Protein AF-A0A2V8VC87-F1 (afdb_monomer_lite)

pLDDT: mean 78.14, std 22.25, range [28.12, 98.38]

Structure (mmCIF, N/CA/C/O backbone):
data_AF-A0A2V8VC87-F1
#
_entry.id   AF-A0A2V8VC87-F1
#
loop_
_atom_site.group_PDB
_atom_site.id
_atom_site.type_symbol
_atom_site.label_atom_id
_atom_site.label_alt_id
_atom_site.label_comp_id
_atom_site.label_asym_id
_atom_site.label_entity_id
_atom_site.label_seq_id
_atom_site.pdbx_PDB_ins_code
_atom_site.Cartn_x
_atom_site.Cartn_y
_atom_site.Cartn_z
_atom_site.occupancy
_atom_site.B_iso_or_equiv
_atom_site.auth_seq_id
_atom_site.auth_comp_id
_atom_site.auth_asym_id
_atom_site.auth_atom_id
_atom_site.pdbx_PDB_model_num
ATOM 1 N N . MET A 1 1 ? -51.093 21.788 -2.618 1.00 41.53 1 MET A N 1
ATOM 2 C CA . MET A 1 1 ? -50.311 20.543 -2.775 1.00 41.53 1 MET A CA 1
ATOM 3 C C . MET A 1 1 ? -48.841 20.921 -2.891 1.00 41.53 1 MET A C 1
ATOM 5 O O . MET A 1 1 ? -48.493 21.662 -3.799 1.00 41.53 1 MET A O 1
ATOM 9 N N . LYS A 1 2 ? -48.023 20.529 -1.905 1.00 40.72 2 LYS A N 1
ATOM 10 C CA . LYS A 1 2 ? -46.568 20.749 -1.860 1.00 40.72 2 LYS A CA 1
ATOM 11 C C . LYS A 1 2 ? -45.879 19.664 -2.692 1.00 40.72 2 LYS A C 1
ATOM 13 O O . LYS A 1 2 ? -46.126 18.492 -2.436 1.00 40.72 2 LYS A O 1
ATOM 18 N N . ALA A 1 3 ? -44.979 20.045 -3.592 1.00 40.59 3 ALA A N 1
ATOM 19 C CA . ALA A 1 3 ? -43.920 19.169 -4.086 1.00 40.59 3 ALA A CA 1
ATOM 20 C C . ALA A 1 3 ? -42.589 19.820 -3.697 1.00 40.59 3 ALA A C 1
ATOM 22 O O . ALA A 1 3 ? -42.236 20.885 -4.199 1.00 40.59 3 ALA A O 1
ATOM 23 N N . GLY A 1 4 ? -41.925 19.228 -2.703 1.00 35.34 4 GLY A N 1
ATOM 24 C CA . GLY A 1 4 ? -40.605 19.634 -2.242 1.00 35.34 4 GLY A CA 1
ATOM 25 C C . GLY A 1 4 ? -39.549 19.157 -3.228 1.00 35.34 4 GLY A C 1
ATOM 26 O O . GLY A 1 4 ? -39.404 17.961 -3.463 1.00 35.34 4 GLY A O 1
ATOM 27 N N . PHE A 1 5 ? -38.835 20.115 -3.801 1.00 33.28 5 PHE A N 1
ATOM 28 C CA . PHE A 1 5 ? -37.611 19.920 -4.561 1.00 33.28 5 PHE A CA 1
ATOM 29 C C . PHE A 1 5 ? -36.496 19.518 -3.582 1.00 33.28 5 PHE A C 1
ATOM 31 O O . PHE A 1 5 ? -36.142 20.294 -2.694 1.00 33.28 5 PHE A O 1
ATOM 38 N N . LEU A 1 6 ? -35.990 18.289 -3.699 1.00 41.78 6 LEU A N 1
ATOM 39 C CA . LEU A 1 6 ? -34.794 17.839 -2.984 1.00 41.78 6 LEU A CA 1
ATOM 40 C C . LEU A 1 6 ? -33.571 18.561 -3.576 1.00 41.78 6 LEU A C 1
ATOM 42 O O . LEU A 1 6 ? -33.403 18.528 -4.797 1.00 41.78 6 LEU A O 1
ATOM 46 N N . PRO A 1 7 ? -32.709 19.204 -2.769 1.00 45.28 7 PRO A N 1
ATOM 47 C CA . PRO A 1 7 ? -31.492 19.806 -3.289 1.00 45.28 7 PRO A CA 1
ATOM 48 C C . PRO A 1 7 ? -30.492 18.706 -3.662 1.00 45.28 7 PRO A C 1
ATOM 50 O O . PRO A 1 7 ? -30.248 17.774 -2.895 1.00 45.28 7 PRO A O 1
ATOM 53 N N . GLY A 1 8 ? -29.923 18.825 -4.862 1.00 38.88 8 GLY A N 1
ATOM 54 C CA . GLY A 1 8 ? -28.851 17.963 -5.343 1.00 38.88 8 GLY A CA 1
ATOM 55 C C . GLY A 1 8 ? -27.649 18.012 -4.404 1.00 38.88 8 GLY A C 1
ATOM 56 O O . GLY A 1 8 ? -27.153 19.088 -4.068 1.00 38.88 8 GLY A O 1
ATOM 57 N N . GLY A 1 9 ? -27.185 16.834 -3.988 1.00 39.38 9 GLY A N 1
ATOM 58 C CA . GLY A 1 9 ? -25.925 16.674 -3.278 1.00 39.38 9 GLY A CA 1
ATOM 59 C C . GLY A 1 9 ? -24.781 17.105 -4.185 1.00 39.38 9 GLY A C 1
ATOM 60 O O . GLY A 1 9 ? -24.404 16.383 -5.107 1.00 39.38 9 GLY A O 1
ATOM 61 N N . GLY A 1 10 ? -24.248 18.300 -3.939 1.00 38.03 10 GLY A N 1
ATOM 62 C CA . GLY A 1 10 ? -22.976 18.721 -4.502 1.00 38.03 10 GLY A CA 1
ATOM 63 C C . GLY A 1 10 ? -21.909 17.742 -4.035 1.00 38.03 10 GLY A C 1
ATOM 64 O O . GLY A 1 10 ? -21.583 17.700 -2.851 1.00 38.03 10 GLY A O 1
ATOM 65 N N . SER A 1 11 ? -21.403 16.926 -4.956 1.00 39.56 11 SER A N 1
ATOM 66 C CA . SER A 1 11 ? -20.258 16.058 -4.712 1.00 39.56 11 SER A CA 1
ATOM 67 C C . SER A 1 11 ? -19.045 16.955 -4.484 1.00 39.56 11 SER A C 1
ATOM 69 O O . SER A 1 11 ? -18.372 17.357 -5.432 1.00 39.56 11 SER A O 1
ATOM 71 N N . ALA A 1 12 ? -18.802 17.333 -3.229 1.00 45.66 12 ALA A N 1
ATOM 72 C CA . ALA A 1 12 ? -17.556 17.966 -2.841 1.00 45.66 12 ALA A CA 1
ATOM 73 C C . ALA A 1 12 ? -16.436 16.977 -3.180 1.00 45.66 12 ALA A C 1
ATOM 75 O O . ALA A 1 12 ? -16.379 15.877 -2.634 1.00 45.66 12 ALA A O 1
ATOM 76 N N . ILE A 1 13 ? -15.585 17.341 -4.138 1.00 52.91 13 ILE A N 1
ATOM 77 C CA . ILE A 1 13 ? -14.366 16.598 -4.443 1.00 52.91 13 ILE A CA 1
ATOM 78 C C . ILE A 1 13 ? -13.475 16.761 -3.209 1.00 52.91 13 ILE A C 1
ATOM 80 O O . ILE A 1 13 ? -12.869 17.813 -3.021 1.00 52.91 13 ILE A O 1
ATOM 84 N N . ILE A 1 14 ? -13.465 15.766 -2.319 1.00 57.00 14 ILE A N 1
ATOM 85 C CA . ILE A 1 14 ? -12.593 15.773 -1.143 1.00 57.00 14 ILE A CA 1
ATOM 86 C C . ILE A 1 14 ? -11.159 15.577 -1.660 1.00 57.00 14 ILE A C 1
ATOM 88 O O . ILE A 1 14 ? -10.890 14.551 -2.291 1.00 57.00 14 ILE A O 1
ATOM 92 N N . PRO A 1 15 ? -10.238 16.537 -1.453 1.00 58.56 15 PRO A N 1
ATOM 93 C CA . PRO A 1 15 ? -8.856 16.373 -1.878 1.00 58.56 15 PRO A CA 1
ATOM 94 C C . PRO A 1 15 ? -8.201 15.247 -1.072 1.00 58.56 15 PRO A C 1
ATOM 96 O O . PRO A 1 15 ? -8.242 15.256 0.159 1.00 58.56 15 PRO A O 1
ATOM 99 N N . VAL A 1 16 ? -7.603 14.285 -1.778 1.00 67.62 16 VAL A N 1
ATOM 100 C CA . VAL A 1 16 ? -6.811 13.199 -1.189 1.00 67.62 16 VAL A CA 1
ATOM 101 C C . VAL A 1 16 ? -5.354 13.648 -1.128 1.00 67.62 16 VAL A C 1
ATOM 103 O O . VAL A 1 16 ? -4.753 13.967 -2.154 1.00 67.62 16 VAL A O 1
ATOM 106 N N . MET A 1 17 ? -4.782 13.671 0.068 1.00 83.12 17 MET A N 1
ATOM 107 C CA . MET A 1 17 ? -3.354 13.806 0.305 1.00 83.12 17 MET A CA 1
ATOM 108 C C . MET A 1 17 ? -2.646 12.477 0.030 1.00 83.12 17 MET A C 1
ATOM 110 O O . MET A 1 17 ? -3.025 11.397 0.494 1.00 83.12 17 MET A O 1
ATOM 114 N N . ILE A 1 18 ? -1.570 12.578 -0.743 1.00 90.31 18 ILE A N 1
ATOM 115 C CA . ILE A 1 18 ? -0.716 11.457 -1.120 1.00 90.31 18 ILE A CA 1
ATOM 116 C C . ILE A 1 18 ? 0.603 11.587 -0.360 1.00 90.31 18 ILE A C 1
ATOM 118 O O . ILE A 1 18 ? 1.253 12.631 -0.381 1.00 90.31 18 ILE A O 1
ATOM 122 N N . LEU A 1 19 ? 0.999 10.512 0.316 1.00 93.25 19 LEU A N 1
ATOM 123 C CA . LEU A 1 19 ? 2.345 10.335 0.842 1.00 93.25 19 LEU A CA 1
ATOM 124 C C . LEU A 1 19 ? 3.253 9.939 -0.321 1.00 93.25 19 LEU A C 1
ATOM 126 O O . LEU A 1 19 ? 2.961 8.962 -1.007 1.00 93.25 19 LEU A O 1
ATOM 130 N N . GLU A 1 20 ? 4.353 10.660 -0.524 1.00 94.81 20 GLU A N 1
ATOM 131 C CA . GLU A 1 20 ? 5.280 10.405 -1.630 1.00 94.81 20 GLU A CA 1
ATOM 132 C C . GLU A 1 20 ? 6.733 10.317 -1.157 1.00 94.81 20 GLU A C 1
ATOM 134 O O . GLU A 1 20 ? 7.188 11.100 -0.313 1.00 94.81 20 GLU A O 1
ATOM 139 N N . ARG A 1 21 ? 7.482 9.365 -1.722 1.00 95.94 21 ARG A N 1
ATOM 140 C CA . ARG A 1 21 ? 8.937 9.256 -1.579 1.00 95.94 21 ARG A CA 1
ATOM 141 C C . ARG A 1 21 ? 9.587 8.939 -2.919 1.00 95.94 21 ARG A C 1
ATOM 143 O O . ARG A 1 21 ? 9.251 7.945 -3.552 1.00 95.94 21 ARG A O 1
ATOM 150 N N . ALA A 1 22 ? 10.551 9.762 -3.318 1.00 94.12 22 ALA A N 1
ATOM 151 C CA . ALA A 1 22 ? 11.405 9.476 -4.463 1.00 94.12 22 ALA A CA 1
ATOM 152 C C . ALA A 1 22 ? 12.447 8.403 -4.108 1.00 94.12 22 ALA A C 1
ATOM 154 O O . ALA A 1 22 ? 12.945 8.356 -2.981 1.00 94.12 22 ALA A O 1
ATOM 155 N N . 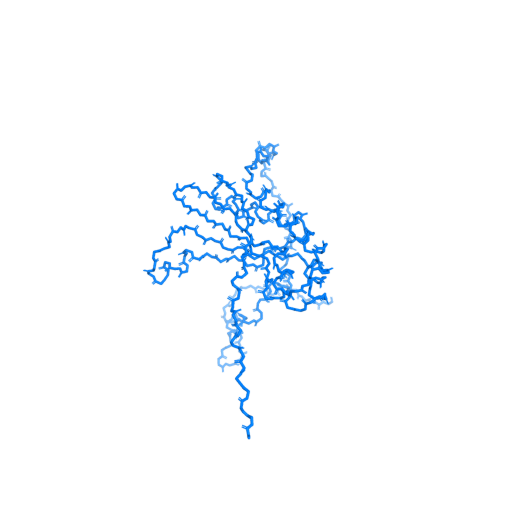SER A 1 23 ? 12.797 7.567 -5.080 1.00 92.88 23 SER A N 1
ATOM 156 C CA . SER A 1 23 ? 13.848 6.561 -4.975 1.00 92.88 23 SER A CA 1
ATOM 157 C C . SER A 1 23 ? 14.615 6.442 -6.290 1.00 92.88 23 SER A C 1
ATOM 159 O O . SER A 1 23 ? 14.055 6.578 -7.375 1.00 92.88 23 SER A O 1
ATOM 161 N N . SER A 1 24 ? 15.910 6.152 -6.192 1.00 90.31 24 SER A N 1
ATOM 162 C CA . SER A 1 24 ? 16.766 5.815 -7.334 1.00 90.31 24 SER A CA 1
ATOM 163 C C . SER A 1 24 ? 16.852 4.306 -7.596 1.00 90.31 24 SER A C 1
ATOM 165 O O . SER A 1 24 ? 17.577 3.879 -8.494 1.00 90.31 24 SER A O 1
ATOM 167 N N . LEU A 1 25 ? 16.150 3.492 -6.801 1.00 91.19 25 LEU A N 1
ATOM 168 C CA . LEU A 1 25 ? 16.177 2.037 -6.897 1.00 91.19 25 LEU A CA 1
ATOM 169 C C . LEU A 1 25 ? 15.326 1.519 -8.060 1.00 91.19 25 LEU A C 1
ATOM 171 O O . LEU A 1 25 ? 14.326 2.126 -8.460 1.00 91.19 25 LEU A O 1
ATOM 175 N N . LYS A 1 26 ? 15.707 0.348 -8.579 1.00 90.50 26 LYS A N 1
ATOM 176 C CA . LYS A 1 26 ? 14.910 -0.381 -9.571 1.00 90.50 26 LYS A CA 1
ATOM 177 C C . LYS A 1 26 ? 13.737 -1.093 -8.899 1.00 90.50 26 LYS A C 1
ATOM 179 O O . LYS A 1 26 ? 13.789 -1.442 -7.722 1.00 90.50 26 LYS A O 1
ATOM 184 N N . LEU A 1 27 ? 12.707 -1.407 -9.685 1.00 89.94 27 LEU A N 1
ATOM 185 C CA . LEU A 1 27 ? 11.496 -2.082 -9.207 1.00 89.94 27 LEU A CA 1
ATOM 186 C C . LEU A 1 27 ? 11.782 -3.368 -8.410 1.00 89.94 27 LEU A C 1
ATOM 188 O O . LEU A 1 27 ? 11.174 -3.574 -7.367 1.00 89.94 27 LEU A O 1
ATOM 192 N N . ALA A 1 28 ? 12.718 -4.211 -8.858 1.00 89.81 28 ALA A N 1
ATOM 193 C CA . ALA A 1 28 ? 13.066 -5.450 -8.153 1.00 89.81 28 ALA A CA 1
ATOM 194 C C . ALA A 1 28 ? 13.669 -5.194 -6.757 1.00 89.81 28 ALA A C 1
ATOM 196 O O . ALA A 1 28 ? 13.375 -5.913 -5.803 1.00 89.81 28 ALA A O 1
ATOM 197 N N . GLU A 1 29 ? 14.486 -4.148 -6.622 1.00 93.19 29 GLU A N 1
ATOM 198 C CA . GLU A 1 29 ? 15.066 -3.741 -5.339 1.00 93.19 29 GLU A CA 1
ATOM 199 C C . GLU A 1 29 ? 13.988 -3.162 -4.419 1.00 93.19 29 GLU A C 1
ATOM 201 O O . GLU A 1 29 ? 13.974 -3.453 -3.223 1.00 93.19 29 GLU A O 1
ATOM 206 N N . ILE A 1 30 ? 13.049 -2.399 -4.987 1.00 95.06 30 ILE A N 1
ATOM 207 C CA . ILE A 1 30 ? 11.906 -1.840 -4.263 1.00 95.06 30 ILE A CA 1
ATOM 208 C C . ILE A 1 30 ? 10.944 -2.940 -3.801 1.00 95.06 30 ILE A C 1
ATOM 210 O O . ILE A 1 30 ? 10.538 -2.904 -2.644 1.00 95.06 30 ILE A O 1
ATOM 214 N N . ASP A 1 31 ? 10.614 -3.941 -4.627 1.00 94.88 31 ASP A N 1
ATOM 215 C CA . ASP A 1 31 ? 9.783 -5.089 -4.215 1.00 94.88 31 ASP A CA 1
ATOM 216 C C . ASP A 1 31 ? 10.403 -5.787 -2.995 1.00 94.88 31 ASP A C 1
ATOM 218 O O . ASP A 1 31 ? 9.751 -5.938 -1.954 1.00 94.88 31 ASP A O 1
ATOM 222 N N . ALA A 1 32 ? 11.697 -6.115 -3.073 1.00 94.50 32 ALA A N 1
ATOM 223 C CA . ALA A 1 32 ? 12.419 -6.728 -1.966 1.00 94.50 32 ALA A CA 1
ATOM 224 C C . ALA A 1 32 ? 12.429 -5.828 -0.715 1.00 94.50 32 ALA A C 1
ATOM 226 O O . ALA A 1 32 ? 12.237 -6.314 0.408 1.00 94.50 32 ALA A O 1
ATOM 227 N N . ALA A 1 33 ? 12.615 -4.516 -0.892 1.00 95.75 33 ALA A N 1
ATOM 228 C CA . ALA A 1 33 ? 12.637 -3.551 0.198 1.00 95.75 33 ALA A CA 1
ATOM 229 C C . ALA A 1 33 ? 11.257 -3.375 0.856 1.00 95.75 33 ALA A C 1
ATOM 231 O O . ALA A 1 33 ? 11.186 -3.404 2.084 1.00 95.75 33 ALA A O 1
ATOM 232 N N . ILE A 1 34 ? 10.164 -3.297 0.087 1.00 96.75 34 ILE A N 1
ATOM 233 C CA . ILE A 1 34 ? 8.783 -3.229 0.596 1.00 96.75 34 ILE A CA 1
ATOM 234 C C . ILE A 1 34 ? 8.447 -4.497 1.380 1.00 96.75 34 ILE A C 1
ATOM 236 O O . ILE A 1 34 ? 7.958 -4.415 2.510 1.00 96.75 34 ILE A O 1
ATOM 240 N N . ARG A 1 35 ? 8.749 -5.683 0.835 1.00 96.50 35 ARG A N 1
ATOM 241 C CA . ARG A 1 35 ? 8.506 -6.958 1.533 1.00 96.50 35 ARG A CA 1
ATOM 242 C C . ARG A 1 35 ? 9.295 -7.050 2.833 1.00 96.50 35 ARG A C 1
ATOM 244 O O . ARG A 1 35 ? 8.789 -7.544 3.841 1.00 96.50 35 ARG A O 1
ATOM 251 N N . ARG A 1 36 ? 10.543 -6.581 2.844 1.00 95.38 36 ARG A N 1
ATOM 252 C CA . ARG A 1 36 ? 11.370 -6.523 4.057 1.00 95.38 36 ARG A CA 1
ATOM 253 C C . ARG A 1 36 ? 10.818 -5.525 5.079 1.00 95.38 36 ARG A C 1
ATOM 255 O O . ARG A 1 36 ? 10.662 -5.907 6.238 1.00 95.38 36 ARG A O 1
ATOM 262 N N . ALA A 1 37 ? 10.503 -4.301 4.659 1.00 96.19 37 ALA A N 1
ATOM 263 C CA . ALA A 1 37 ? 9.966 -3.246 5.519 1.00 96.19 37 ALA A CA 1
ATOM 264 C C . ALA A 1 37 ? 8.622 -3.650 6.143 1.00 96.19 37 ALA A C 1
ATOM 266 O O . ALA A 1 37 ? 8.398 -3.404 7.329 1.00 96.19 37 ALA A O 1
ATOM 267 N N . SER A 1 38 ? 7.777 -4.341 5.369 1.00 96.19 38 SER A N 1
ATOM 268 C CA . SER A 1 38 ? 6.505 -4.905 5.834 1.00 96.19 38 SER A CA 1
ATOM 269 C C . SER A 1 38 ? 6.738 -5.969 6.909 1.00 96.19 38 SER A C 1
ATOM 271 O O . SER A 1 38 ? 6.232 -5.836 8.022 1.00 96.19 38 SER A O 1
ATOM 273 N N . ARG A 1 39 ? 7.590 -6.973 6.638 1.00 95.19 39 ARG A N 1
ATOM 274 C CA . ARG A 1 39 ? 7.888 -8.053 7.600 1.00 95.19 39 ARG A CA 1
ATOM 275 C C . ARG A 1 39 ? 8.440 -7.533 8.928 1.00 95.19 39 ARG A C 1
ATOM 277 O O . ARG A 1 39 ? 8.017 -7.996 9.982 1.00 95.19 39 ARG A O 1
ATOM 284 N N . ARG A 1 40 ? 9.343 -6.543 8.897 1.00 94.69 40 ARG A N 1
ATOM 285 C CA . ARG A 1 40 ? 9.900 -5.908 10.112 1.00 94.69 40 ARG A CA 1
ATOM 286 C C . ARG A 1 40 ? 8.828 -5.285 11.008 1.00 94.69 40 ARG A C 1
ATOM 288 O O . ARG A 1 40 ? 9.021 -5.209 12.215 1.00 94.69 40 ARG A O 1
ATOM 295 N N . ARG A 1 41 ? 7.700 -4.882 10.422 1.00 94.81 41 ARG A N 1
ATOM 296 C CA . ARG A 1 41 ? 6.563 -4.249 11.102 1.00 94.81 41 ARG A CA 1
ATOM 297 C C . ARG A 1 41 ? 5.384 -5.200 11.296 1.00 94.81 41 ARG A C 1
ATOM 299 O O . ARG A 1 41 ? 4.265 -4.742 11.489 1.00 94.81 41 ARG A O 1
ATOM 306 N N . ARG A 1 42 ? 5.623 -6.519 11.226 1.00 95.12 42 ARG A N 1
ATOM 307 C CA . ARG A 1 42 ? 4.580 -7.560 11.336 1.00 95.12 42 ARG A CA 1
ATOM 308 C C . ARG A 1 42 ? 3.434 -7.369 10.331 1.00 95.12 42 ARG A C 1
ATOM 310 O O . ARG A 1 42 ? 2.302 -7.769 10.578 1.00 95.12 42 ARG A O 1
ATOM 317 N N . ALA A 1 43 ? 3.739 -6.754 9.193 1.00 95.69 43 ALA A N 1
ATOM 318 C CA . ALA A 1 43 ? 2.829 -6.591 8.077 1.00 95.69 43 ALA A CA 1
ATOM 319 C C . ALA A 1 43 ? 3.201 -7.544 6.938 1.00 95.69 43 ALA A C 1
ATOM 321 O O . ALA A 1 43 ? 4.340 -8.005 6.820 1.00 95.69 43 ALA A O 1
ATOM 322 N N . SER A 1 44 ? 2.231 -7.800 6.070 1.00 93.50 44 SER A N 1
ATOM 323 C CA . SER A 1 44 ? 2.354 -8.700 4.929 1.00 93.50 44 SER A CA 1
ATOM 324 C C . SER A 1 44 ? 1.965 -7.985 3.642 1.00 93.50 44 SER A C 1
ATOM 326 O O . SER A 1 44 ? 1.015 -7.204 3.614 1.00 93.50 44 SER A O 1
ATOM 328 N N . VAL A 1 45 ? 2.682 -8.282 2.558 1.00 96.94 45 VAL A N 1
ATOM 329 C CA . VAL A 1 45 ? 2.259 -7.894 1.207 1.00 96.94 45 VAL A CA 1
ATOM 330 C C . VAL A 1 45 ? 1.265 -8.947 0.725 1.00 96.94 45 VAL A C 1
ATOM 332 O O . VAL A 1 45 ? 1.667 -10.063 0.407 1.00 96.94 45 VAL A O 1
ATOM 335 N N . CYS A 1 46 ? -0.024 -8.615 0.713 1.00 95.00 46 CYS A N 1
ATOM 336 C CA . CYS A 1 46 ? -1.101 -9.557 0.398 1.00 95.00 46 CYS A CA 1
ATOM 337 C C . CYS A 1 46 ? -1.445 -9.612 -1.098 1.00 95.00 46 CYS A C 1
ATOM 339 O O . CYS A 1 46 ? -2.034 -10.586 -1.556 1.00 95.00 46 CYS A O 1
ATOM 341 N N . ALA A 1 47 ? -1.083 -8.581 -1.865 1.00 95.88 47 ALA A N 1
ATOM 342 C CA . ALA A 1 47 ? -1.278 -8.537 -3.310 1.00 95.88 47 ALA A CA 1
ATOM 343 C C . ALA A 1 47 ? -0.190 -7.690 -3.975 1.00 95.88 47 ALA A C 1
ATOM 345 O O . ALA A 1 47 ? 0.252 -6.690 -3.408 1.00 95.88 47 ALA A O 1
ATOM 346 N N . VAL A 1 48 ? 0.208 -8.077 -5.186 1.00 97.81 48 VAL A N 1
ATOM 347 C CA . VAL A 1 48 ? 1.045 -7.262 -6.072 1.00 97.81 48 VAL A CA 1
ATOM 348 C C . VAL A 1 48 ? 0.406 -7.266 -7.451 1.00 97.81 48 VAL A C 1
ATOM 350 O O . VAL A 1 48 ? 0.185 -8.330 -8.024 1.00 97.81 48 VAL A O 1
ATOM 353 N N . THR A 1 49 ? 0.103 -6.080 -7.966 1.00 97.81 49 THR A N 1
ATO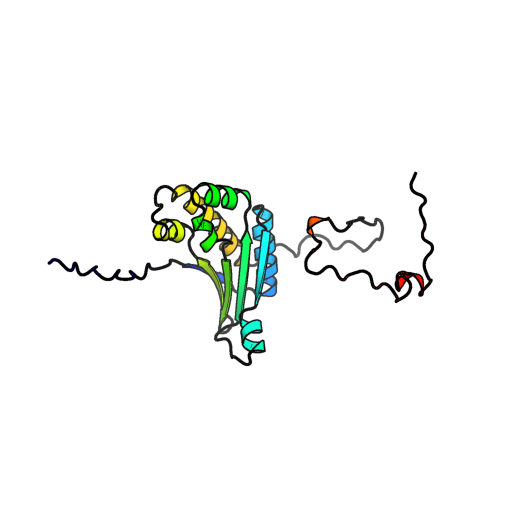M 354 C CA . THR A 1 49 ? -0.569 -5.895 -9.252 1.00 97.81 49 THR A CA 1
ATOM 355 C C . THR A 1 49 ? 0.298 -5.036 -10.157 1.00 97.81 49 THR A C 1
ATOM 357 O O . THR A 1 49 ? 0.481 -3.848 -9.892 1.00 97.81 49 THR A O 1
ATOM 360 N N . ASP A 1 50 ? 0.806 -5.619 -11.239 1.00 97.50 50 ASP A N 1
ATOM 361 C CA . ASP A 1 50 ? 1.512 -4.885 -12.289 1.00 97.50 50 ASP A CA 1
ATOM 362 C C . ASP A 1 50 ? 0.492 -4.251 -13.247 1.00 97.50 50 ASP A C 1
ATOM 364 O O . ASP A 1 50 ? -0.059 -4.903 -14.135 1.00 97.50 50 ASP A O 1
ATOM 368 N N . ILE A 1 51 ? 0.189 -2.972 -13.024 1.00 96.94 51 ILE A N 1
ATOM 369 C CA . ILE A 1 51 ? -0.798 -2.235 -13.819 1.00 96.94 51 ILE A CA 1
ATOM 370 C C . ILE A 1 51 ? -0.287 -2.040 -15.243 1.00 96.94 51 ILE A C 1
ATOM 372 O O . ILE A 1 51 ? -1.061 -2.139 -16.194 1.00 96.94 51 ILE A O 1
ATOM 376 N N . SER A 1 52 ? 1.008 -1.792 -15.403 1.00 95.69 52 SER A N 1
ATOM 377 C CA . SER A 1 52 ? 1.604 -1.571 -16.716 1.00 95.69 52 SER A CA 1
ATOM 378 C C . SER A 1 52 ? 1.555 -2.828 -17.570 1.00 95.69 52 SER A C 1
ATOM 380 O O . SER A 1 52 ? 1.203 -2.741 -18.746 1.00 95.69 52 SER A O 1
ATOM 382 N N . GLN A 1 53 ? 1.799 -3.998 -16.980 1.00 96.00 53 GLN A N 1
ATOM 383 C CA . GLN A 1 53 ? 1.619 -5.270 -17.666 1.00 96.00 53 GLN A CA 1
ATOM 384 C C . GLN A 1 53 ? 0.154 -5.514 -18.037 1.00 96.00 53 GLN A C 1
ATOM 386 O O . GLN A 1 53 ? -0.128 -5.817 -19.193 1.00 96.00 53 GLN A O 1
ATOM 391 N N . LEU A 1 54 ? -0.788 -5.289 -17.116 1.00 96.44 54 LEU A N 1
ATOM 392 C CA . LEU A 1 54 ? -2.220 -5.453 -17.399 1.00 96.44 54 LEU A CA 1
ATOM 393 C C . LEU A 1 54 ? -2.723 -4.535 -18.527 1.00 96.44 54 LEU A C 1
ATOM 395 O O . LEU A 1 54 ? -3.632 -4.905 -19.274 1.00 96.44 54 LEU A O 1
ATOM 399 N N . LEU A 1 55 ? -2.155 -3.333 -18.654 1.00 96.69 55 LEU A N 1
ATOM 400 C CA . LEU A 1 55 ? -2.442 -2.422 -19.763 1.00 96.69 55 LEU A CA 1
ATOM 401 C C . LEU A 1 55 ? -1.821 -2.923 -21.074 1.00 96.69 55 LEU A C 1
ATOM 403 O O . LEU A 1 55 ? -2.510 -2.945 -22.097 1.00 96.69 55 LEU A O 1
ATOM 407 N N . ARG A 1 56 ? -0.567 -3.393 -21.043 1.00 96.38 56 ARG A N 1
ATOM 408 C CA . ARG A 1 56 ? 0.112 -3.978 -22.212 1.00 96.38 56 ARG A CA 1
ATOM 409 C C . ARG A 1 56 ? -0.601 -5.213 -22.750 1.00 96.38 56 ARG A C 1
ATOM 411 O O . ARG A 1 56 ? -0.755 -5.327 -23.963 1.00 96.38 56 ARG A O 1
ATOM 418 N N . ASP A 1 57 ? -1.114 -6.078 -21.877 1.00 96.94 57 ASP A N 1
ATOM 419 C CA . ASP A 1 57 ? -1.900 -7.259 -22.263 1.00 96.94 57 ASP A CA 1
ATOM 420 C C . ASP A 1 57 ? -3.171 -6.875 -23.045 1.00 96.94 57 ASP A C 1
ATOM 422 O O . ASP A 1 57 ? -3.689 -7.650 -23.848 1.00 96.94 57 ASP A O 1
ATOM 426 N N . ARG A 1 58 ? -3.659 -5.641 -22.859 1.00 96.06 58 ARG A N 1
ATOM 427 C CA . ARG A 1 58 ? -4.785 -5.047 -23.597 1.00 96.06 58 ARG A CA 1
ATOM 428 C C . ARG A 1 58 ? -4.343 -4.166 -24.769 1.00 96.06 58 ARG A C 1
ATOM 430 O O . ARG A 1 58 ? -5.154 -3.413 -25.299 1.00 96.06 58 ARG A O 1
ATOM 437 N N . SER A 1 59 ? -3.076 -4.252 -25.177 1.00 95.88 59 SER A N 1
ATOM 438 C CA . SER A 1 59 ? -2.461 -3.418 -26.221 1.00 95.88 59 SER A CA 1
ATOM 439 C C . SER A 1 59 ? -2.527 -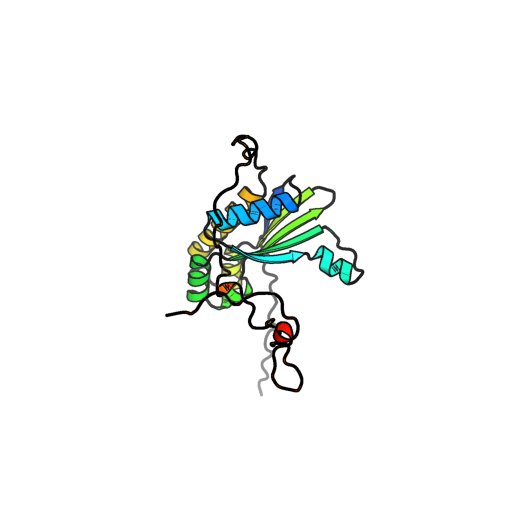1.909 -25.937 1.00 95.88 59 SER A C 1
ATOM 441 O O . SER A 1 59 ? -2.487 -1.096 -26.861 1.00 95.88 59 SER A O 1
ATOM 443 N N . LEU A 1 60 ? -2.620 -1.518 -24.662 1.00 96.00 60 LEU A N 1
ATOM 444 C CA . LEU A 1 60 ? -2.563 -0.124 -24.228 1.00 96.00 60 LEU A CA 1
ATOM 445 C C . LEU A 1 60 ? -1.128 0.244 -23.837 1.00 96.00 60 LEU A C 1
ATOM 447 O O . LEU A 1 60 ? -0.386 -0.576 -23.298 1.00 96.00 60 LEU A O 1
ATOM 451 N N . GLN A 1 61 ? -0.747 1.496 -24.088 1.00 92.94 61 GLN A N 1
ATOM 452 C CA . GLN A 1 61 ? 0.553 2.032 -23.685 1.00 92.94 61 GLN A CA 1
ATOM 453 C C . GLN A 1 61 ? 0.434 2.676 -22.298 1.00 92.94 61 GLN A C 1
ATOM 455 O O . GLN A 1 61 ? -0.284 3.673 -22.160 1.00 92.94 61 GLN A O 1
ATOM 460 N N . PRO A 1 62 ? 1.086 2.127 -21.258 1.00 91.62 62 PRO A N 1
ATOM 461 C CA . PRO A 1 62 ? 1.053 2.736 -19.939 1.00 91.62 62 PRO A CA 1
ATOM 462 C C . PRO A 1 62 ? 1.839 4.061 -19.947 1.00 91.62 62 PRO A C 1
ATOM 464 O O . PRO A 1 62 ? 2.918 4.131 -20.534 1.00 91.62 62 PRO A O 1
ATOM 467 N N . PRO A 1 63 ? 1.346 5.120 -19.279 1.00 89.00 63 PRO A N 1
ATOM 468 C CA . PRO A 1 63 ? 2.043 6.410 -19.228 1.00 89.00 63 PRO A CA 1
ATOM 469 C C . PRO A 1 63 ? 3.339 6.363 -18.397 1.00 89.00 63 PRO A C 1
ATOM 471 O O . PRO A 1 63 ? 4.197 7.233 -18.529 1.00 89.00 63 PRO A O 1
ATOM 474 N N . CYS A 1 64 ? 3.463 5.373 -17.512 1.00 92.00 64 CYS A N 1
ATOM 475 C CA . CYS A 1 64 ? 4.649 5.069 -16.716 1.00 92.00 64 CYS A CA 1
ATOM 476 C C . CYS A 1 64 ? 4.592 3.606 -16.250 1.00 92.00 64 CYS A C 1
ATOM 478 O O . CYS A 1 64 ? 3.514 3.004 -16.237 1.00 92.00 64 CYS A O 1
ATOM 480 N N . GLU A 1 65 ? 5.727 3.027 -15.858 1.00 94.12 65 GLU A N 1
ATOM 481 C CA . GLU A 1 65 ? 5.740 1.688 -15.256 1.00 94.12 65 GLU A CA 1
ATOM 482 C C . GLU A 1 65 ? 5.155 1.770 -13.844 1.00 94.12 65 GLU A C 1
ATOM 484 O O . GLU A 1 65 ? 5.642 2.546 -13.031 1.00 94.12 65 GLU A O 1
ATOM 489 N N . THR A 1 66 ? 4.083 1.030 -13.566 1.00 96.56 66 THR A N 1
ATOM 490 C CA . THR A 1 66 ? 3.277 1.154 -12.349 1.00 96.56 66 THR A CA 1
ATOM 491 C C . THR A 1 66 ? 2.986 -0.216 -11.756 1.00 96.56 66 THR A C 1
ATOM 493 O O . THR A 1 66 ? 2.315 -1.042 -12.378 1.00 96.56 66 THR A O 1
ATOM 496 N N . VAL A 1 67 ? 3.409 -0.422 -10.511 1.00 97.88 67 VAL A N 1
ATOM 497 C CA . VAL A 1 67 ? 3.104 -1.623 -9.724 1.00 97.88 67 VAL A CA 1
ATOM 498 C C . VAL A 1 67 ? 2.457 -1.223 -8.405 1.00 97.88 67 VAL A C 1
ATOM 500 O O . VAL A 1 67 ? 2.913 -0.301 -7.735 1.00 97.88 67 VAL A O 1
ATOM 503 N N . VAL A 1 68 ? 1.387 -1.913 -8.021 1.00 98.19 68 VAL A N 1
ATOM 504 C CA . VAL A 1 68 ? 0.630 -1.647 -6.793 1.00 98.19 68 VAL A CA 1
ATOM 505 C C . VAL A 1 68 ? 0.802 -2.802 -5.816 1.00 98.19 68 VAL A C 1
ATOM 507 O O . VAL A 1 68 ? 0.497 -3.946 -6.139 1.00 98.19 68 VAL A O 1
ATOM 510 N N . PHE A 1 69 ? 1.235 -2.487 -4.602 1.00 98.38 69 PHE A N 1
ATOM 511 C CA . PHE A 1 69 ? 1.404 -3.407 -3.485 1.00 98.38 69 PHE A CA 1
ATOM 512 C C . PHE A 1 69 ? 0.272 -3.201 -2.478 1.00 98.38 69 PHE A C 1
ATOM 514 O O . PHE A 1 69 ? 0.092 -2.096 -1.970 1.00 98.38 69 PHE A O 1
ATOM 521 N N . GLY A 1 70 ? -0.477 -4.255 -2.162 1.00 97.75 70 GLY A N 1
ATOM 522 C CA . GLY A 1 70 ? -1.407 -4.273 -1.033 1.00 97.75 70 GLY A CA 1
ATOM 523 C C . GLY A 1 70 ? -0.674 -4.680 0.242 1.00 97.75 70 GLY A C 1
ATOM 524 O O . GLY A 1 70 ? -0.132 -5.783 0.301 1.00 97.75 70 GLY A O 1
ATOM 525 N N . ILE A 1 71 ? -0.643 -3.803 1.245 1.00 96.94 71 ILE A N 1
ATOM 526 C CA . ILE A 1 71 ? 0.074 -4.014 2.508 1.00 96.94 71 ILE A CA 1
ATOM 527 C C . ILE A 1 71 ? -0.919 -4.097 3.658 1.00 96.94 71 ILE A C 1
ATOM 529 O O . ILE A 1 71 ? -1.583 -3.113 3.972 1.00 96.94 71 ILE A O 1
ATOM 533 N N . LEU A 1 72 ? -0.952 -5.243 4.333 1.00 93.56 72 LEU A N 1
ATOM 534 C CA . LEU A 1 72 ? -1.848 -5.528 5.447 1.00 93.56 72 LEU A CA 1
ATOM 535 C C . LEU A 1 72 ? -1.063 -5.692 6.750 1.00 93.56 72 LEU A C 1
ATOM 537 O O . LEU A 1 72 ? -0.162 -6.526 6.829 1.00 93.56 72 LEU A O 1
ATOM 541 N N . GLN A 1 73 ? -1.434 -4.929 7.780 1.00 94.88 73 GLN A N 1
ATOM 542 C CA . GLN A 1 73 ? -0.952 -5.120 9.148 1.00 94.88 73 GLN A CA 1
ATOM 543 C C . GLN A 1 73 ? -2.135 -5.562 10.025 1.00 94.88 73 GLN A C 1
ATOM 545 O O . GLN A 1 73 ? -3.025 -4.739 10.247 1.00 94.88 73 GLN A O 1
ATOM 550 N N . PRO A 1 74 ? -2.177 -6.831 10.483 1.00 93.56 74 PRO A N 1
ATOM 551 C CA . PRO A 1 74 ? -3.385 -7.425 11.065 1.00 93.56 74 PRO A CA 1
ATOM 552 C C . PRO A 1 74 ? -3.986 -6.615 12.221 1.00 93.56 74 PRO A C 1
ATOM 554 O O . PRO A 1 74 ? -5.123 -6.169 12.110 1.00 93.56 74 PRO A O 1
ATOM 557 N N . ASP A 1 75 ? -3.204 -6.325 13.265 1.00 93.94 75 ASP A N 1
ATOM 558 C CA . ASP A 1 75 ? -3.709 -5.663 14.480 1.00 93.94 75 ASP A CA 1
ATOM 559 C C . ASP A 1 75 ? -4.253 -4.245 14.227 1.00 93.94 75 ASP A C 1
ATOM 561 O O . ASP A 1 75 ? -5.175 -3.789 14.899 1.00 93.94 75 ASP A O 1
ATOM 565 N N . LEU A 1 76 ? -3.674 -3.505 13.277 1.00 92.56 76 LEU A N 1
ATOM 566 C CA . LEU A 1 76 ? -4.166 -2.173 12.915 1.00 92.56 76 LEU A CA 1
ATOM 567 C C . LEU A 1 76 ? -5.459 -2.263 12.107 1.00 92.56 76 LEU A C 1
ATOM 569 O O . LEU A 1 76 ? -6.347 -1.433 12.275 1.00 92.56 76 LEU A O 1
ATOM 573 N N . TYR A 1 77 ? -5.568 -3.265 11.238 1.00 91.69 77 TYR A N 1
ATOM 574 C CA . TYR A 1 77 ? -6.756 -3.470 10.415 1.00 91.69 77 TYR A CA 1
ATOM 575 C C . TYR A 1 77 ? -7.935 -3.907 11.254 1.00 91.69 77 TYR A C 1
ATOM 577 O O . TYR A 1 77 ? -9.025 -3.382 11.064 1.00 91.69 77 TYR A O 1
ATOM 585 N N . GLU A 1 78 ? -7.704 -4.830 12.184 1.00 94.75 78 GLU A N 1
ATOM 586 C CA . GLU A 1 78 ? -8.704 -5.255 13.153 1.00 94.75 78 GLU A CA 1
ATOM 587 C C . GLU A 1 78 ? -9.275 -4.041 13.889 1.00 94.75 78 GLU A C 1
ATOM 589 O O . GLU A 1 78 ? -10.476 -3.802 13.817 1.00 94.75 78 GLU A O 1
ATOM 594 N N . LYS A 1 79 ? -8.413 -3.187 14.457 1.00 95.00 79 LYS A N 1
ATOM 595 C CA . LYS A 1 79 ? -8.835 -1.964 15.161 1.00 95.00 79 LYS A CA 1
ATOM 596 C C . LYS A 1 79 ? -9.602 -0.984 14.274 1.00 95.00 79 LYS A C 1
ATOM 598 O O . LYS A 1 79 ? -10.592 -0.407 14.715 1.00 95.00 79 LYS A O 1
ATOM 603 N N . LEU A 1 80 ? -9.150 -0.763 13.037 1.00 92.56 80 LEU A N 1
ATOM 604 C CA . LEU A 1 80 ? -9.832 0.138 12.101 1.00 92.56 80 LEU A CA 1
ATOM 605 C C . LEU A 1 80 ? -11.216 -0.402 11.722 1.00 92.56 80 LEU A C 1
ATOM 607 O O . LEU A 1 80 ? -12.187 0.350 11.723 1.00 92.56 80 LEU A O 1
ATOM 611 N N . LEU A 1 81 ? -11.316 -1.698 11.425 1.00 94.56 81 LEU A N 1
ATOM 612 C CA . LEU A 1 81 ? -12.570 -2.345 11.041 1.00 94.56 81 LEU A CA 1
ATOM 613 C C . LEU A 1 81 ? -13.548 -2.469 12.213 1.00 94.56 81 LEU A C 1
ATOM 615 O O . LEU A 1 81 ? -14.750 -2.319 12.003 1.00 94.56 81 LEU A O 1
ATOM 619 N N . GLU A 1 82 ? -13.046 -2.700 13.427 1.00 96.19 82 GLU A N 1
ATOM 620 C CA . GLU A 1 82 ? -13.838 -2.681 14.659 1.00 96.19 82 GLU A CA 1
ATOM 621 C C . GLU A 1 82 ? -14.397 -1.278 14.932 1.00 96.19 82 GLU A C 1
ATOM 623 O O . GLU A 1 82 ? -15.566 -1.130 15.289 1.00 96.19 82 GLU A O 1
ATOM 628 N N . ALA A 1 83 ? -13.594 -0.234 14.699 1.00 94.12 83 ALA A N 1
ATOM 629 C CA . ALA A 1 83 ? -14.021 1.147 14.883 1.00 94.12 83 ALA A CA 1
ATOM 630 C C . ALA A 1 83 ? -15.035 1.618 13.822 1.00 94.12 83 ALA A C 1
ATOM 632 O O . ALA A 1 83 ? -15.946 2.391 14.143 1.00 94.12 83 ALA A O 1
ATOM 633 N N . ASP A 1 84 ? -14.877 1.202 12.560 1.00 94.44 84 ASP A N 1
ATOM 634 C CA . ASP A 1 84 ? -15.827 1.458 11.471 1.00 94.44 84 ASP A CA 1
ATOM 635 C C . ASP A 1 84 ? -15.621 0.483 10.296 1.00 94.44 84 ASP A C 1
ATOM 637 O O . ASP A 1 84 ? -14.623 0.544 9.574 1.00 94.44 84 ASP A O 1
ATOM 641 N N . ALA A 1 85 ? -16.607 -0.367 10.005 1.00 95.31 85 ALA A N 1
ATOM 642 C CA . ALA A 1 85 ? -16.509 -1.318 8.894 1.00 95.31 85 ALA A CA 1
ATOM 643 C C . ALA A 1 85 ? -16.283 -0.641 7.524 1.00 95.31 85 ALA A C 1
ATOM 645 O O . ALA A 1 85 ? -15.758 -1.268 6.600 1.00 95.31 85 ALA A O 1
ATOM 646 N N . ARG A 1 86 ? -16.627 0.649 7.373 1.00 95.50 86 ARG A N 1
ATOM 647 C CA . ARG A 1 86 ? -16.406 1.403 6.128 1.00 95.50 86 ARG A CA 1
ATOM 648 C C . ARG A 1 86 ? -14.922 1.607 5.810 1.00 95.50 86 ARG A C 1
ATOM 650 O O . ARG A 1 86 ? -14.606 1.856 4.647 1.00 95.50 86 ARG A O 1
ATOM 657 N N . PHE A 1 87 ? -14.006 1.429 6.771 1.00 93.94 87 PHE A N 1
ATOM 658 C CA . PHE A 1 87 ? -12.569 1.404 6.473 1.00 93.94 87 PHE A CA 1
ATOM 659 C C . PHE A 1 87 ? -12.200 0.314 5.462 1.00 93.94 87 PHE A C 1
ATOM 661 O O . PHE A 1 87 ? -11.272 0.517 4.683 1.00 93.94 87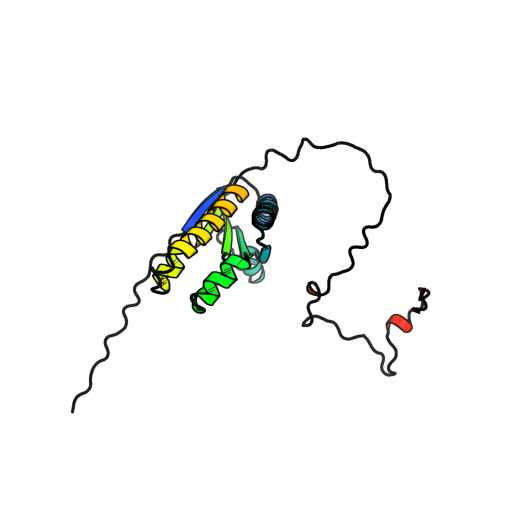 PHE A O 1
ATOM 668 N N . ALA A 1 88 ? -12.965 -0.782 5.375 1.00 94.50 88 ALA A N 1
ATOM 669 C CA . ALA A 1 88 ? -12.749 -1.838 4.384 1.00 94.50 88 ALA A CA 1
ATOM 670 C C . ALA A 1 88 ? -12.716 -1.328 2.929 1.00 94.50 88 ALA A C 1
ATOM 672 O O . ALA A 1 88 ? -12.079 -1.949 2.087 1.00 94.50 88 ALA A O 1
ATOM 673 N N . ALA A 1 89 ? -13.344 -0.185 2.621 1.00 94.06 89 ALA A N 1
ATOM 674 C CA . ALA A 1 89 ? -13.300 0.417 1.285 1.00 94.06 89 ALA A CA 1
ATOM 675 C C . ALA A 1 89 ? -11.908 0.962 0.896 1.00 94.06 89 ALA A C 1
ATOM 677 O O . ALA A 1 89 ? -11.611 1.131 -0.289 1.00 94.06 89 ALA A O 1
ATOM 678 N N . PHE A 1 90 ? -11.054 1.242 1.882 1.00 92.25 90 PHE A N 1
ATOM 679 C CA . PHE A 1 90 ? -9.699 1.764 1.687 1.00 92.25 90 PHE A CA 1
ATOM 680 C C . PHE A 1 90 ? -8.619 0.705 1.918 1.00 92.25 90 PHE A C 1
ATOM 682 O O . PHE A 1 90 ? -7.476 0.898 1.498 1.00 92.25 90 PHE A O 1
ATOM 689 N N . LEU A 1 91 ? -8.987 -0.405 2.562 1.00 92.44 91 LEU A N 1
ATOM 690 C CA . LEU A 1 91 ? -8.092 -1.492 2.923 1.00 92.44 91 LEU A CA 1
ATOM 691 C C . LEU A 1 91 ? -8.090 -2.603 1.840 1.00 92.44 91 LEU A C 1
ATOM 693 O O . LEU A 1 91 ? -9.126 -2.890 1.246 1.00 92.44 91 LEU A O 1
ATOM 697 N N . PRO A 1 92 ? -6.947 -3.261 1.581 1.00 95.12 92 PRO A N 1
ATOM 698 C CA . PRO A 1 92 ? -5.667 -2.971 2.191 1.00 95.12 92 PRO A CA 1
ATOM 699 C C . PRO A 1 92 ? -5.055 -1.649 1.708 1.00 95.12 92 PRO A C 1
ATOM 701 O O . PRO A 1 92 ? -5.253 -1.242 0.564 1.00 95.12 92 PRO A O 1
ATOM 704 N N . CYS A 1 93 ? -4.285 -0.990 2.575 1.00 94.06 93 CYS A N 1
ATOM 705 C CA . CYS A 1 93 ? -3.425 0.128 2.236 1.00 94.06 93 CYS A CA 1
ATOM 706 C C . CYS A 1 93 ? -2.571 -0.234 1.021 1.00 94.06 93 CYS A C 1
ATOM 708 O O . CYS A 1 93 ? -1.943 -1.294 0.965 1.00 94.06 93 CYS A O 1
ATOM 710 N N . ARG A 1 94 ? -2.554 0.668 0.045 1.00 96.50 94 ARG A N 1
ATOM 711 C CA . ARG A 1 94 ? -1.857 0.477 -1.223 1.00 96.50 94 ARG 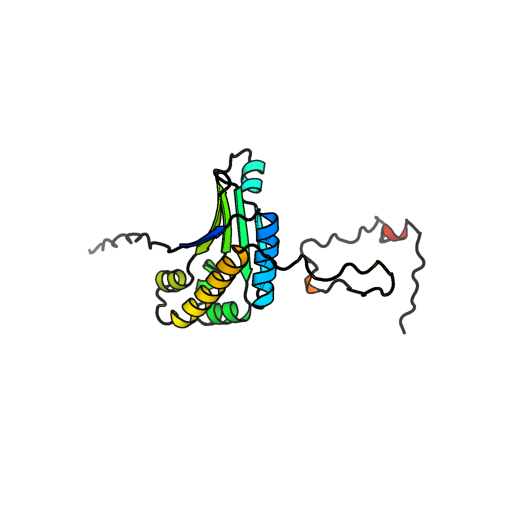A CA 1
ATOM 712 C C . ARG A 1 94 ? -0.603 1.336 -1.257 1.00 96.50 94 ARG A C 1
ATOM 714 O O . ARG A 1 94 ? -0.685 2.541 -1.034 1.00 96.50 94 ARG A O 1
ATOM 721 N N . VAL A 1 95 ? 0.525 0.711 -1.575 1.00 97.50 95 VAL A N 1
ATOM 722 C CA . VAL A 1 95 ? 1.760 1.393 -1.970 1.00 97.50 95 VAL A CA 1
ATOM 723 C C . VAL A 1 95 ? 1.917 1.227 -3.472 1.00 97.50 95 VAL A C 1
ATOM 725 O O . VAL A 1 95 ? 1.962 0.112 -3.979 1.00 97.50 95 VAL A O 1
ATOM 728 N N . VAL A 1 96 ? 1.970 2.335 -4.192 1.00 97.56 96 VAL A N 1
ATOM 729 C CA . VAL A 1 96 ? 2.166 2.372 -5.639 1.00 97.56 96 VAL A CA 1
ATOM 730 C C . VAL A 1 96 ? 3.621 2.709 -5.912 1.00 97.56 96 VAL A C 1
ATOM 732 O O . VAL A 1 96 ? 4.153 3.641 -5.322 1.00 97.56 96 VAL A O 1
ATOM 735 N N . VAL A 1 97 ? 4.257 1.967 -6.807 1.00 97.44 97 VAL A N 1
ATOM 736 C CA . VAL A 1 97 ? 5.591 2.258 -7.325 1.00 97.44 97 VAL A CA 1
ATOM 737 C C . VAL A 1 97 ? 5.422 2.680 -8.773 1.00 97.44 97 VAL A C 1
ATOM 739 O O . VAL A 1 97 ? 4.962 1.881 -9.587 1.00 97.44 97 VAL A O 1
ATOM 742 N N . CYS A 1 98 ? 5.772 3.924 -9.076 1.00 94.88 98 CYS A N 1
ATOM 743 C CA . CYS A 1 98 ? 5.697 4.497 -10.412 1.00 94.88 98 CYS A CA 1
ATOM 744 C C . CYS A 1 98 ? 7.102 4.856 -10.892 1.00 94.88 98 CYS A C 1
ATOM 746 O O . CYS A 1 98 ? 7.785 5.638 -10.237 1.00 94.88 98 CYS A O 1
ATOM 748 N N . THR A 1 99 ? 7.518 4.355 -12.052 1.00 93.75 99 THR A N 1
ATOM 749 C CA . THR A 1 99 ? 8.770 4.755 -12.703 1.00 93.75 99 THR A CA 1
ATOM 750 C C . THR A 1 99 ? 8.470 5.491 -14.000 1.00 93.75 99 THR A C 1
ATOM 752 O O . THR A 1 99 ? 7.862 4.947 -14.926 1.00 93.75 99 THR A O 1
ATOM 755 N N . ARG A 1 100 ? 8.924 6.741 -14.086 1.00 89.75 100 ARG A N 1
ATOM 756 C CA . ARG A 1 100 ? 8.743 7.622 -15.243 1.00 89.75 100 ARG A CA 1
ATOM 757 C C . ARG A 1 100 ? 10.078 8.256 -15.596 1.00 89.75 100 ARG A C 1
ATOM 759 O O . ARG A 1 100 ? 10.706 8.870 -14.749 1.00 89.75 100 ARG A O 1
ATOM 766 N N . MET A 1 101 ? 10.512 8.108 -16.847 1.00 85.06 101 MET A N 1
ATOM 767 C CA . MET A 1 101 ? 11.780 8.678 -17.337 1.00 85.06 101 MET A CA 1
ATOM 768 C C . MET A 1 101 ? 13.015 8.309 -16.483 1.00 85.06 101 MET A C 1
ATOM 770 O O . MET A 1 101 ? 13.972 9.069 -16.415 1.00 85.06 101 MET A O 1
ATOM 774 N N . GLY A 1 102 ? 13.003 7.138 -15.834 1.00 81.75 102 GLY A N 1
ATOM 775 C CA . GLY A 1 102 ? 14.086 6.681 -14.953 1.00 81.75 102 GLY A CA 1
ATOM 776 C C . GLY A 1 102 ? 13.997 7.168 -13.502 1.00 81.75 102 GLY A C 1
ATOM 777 O O . GLY A 1 102 ? 14.778 6.711 -12.674 1.00 81.75 102 GLY A O 1
ATOM 778 N N . GLU A 1 103 ? 13.033 8.028 -13.173 1.00 88.00 103 GLU A N 1
ATOM 779 C CA . GLU A 1 103 ? 12.739 8.433 -11.799 1.00 88.00 103 GLU A CA 1
ATOM 780 C C . GLU A 1 103 ? 11.662 7.524 -11.213 1.00 88.00 103 GLU A C 1
ATOM 782 O O . GLU A 1 103 ? 10.583 7.378 -11.797 1.00 88.00 103 GLU A O 1
ATOM 787 N N . THR A 1 104 ? 11.946 6.914 -10.062 1.00 93.94 104 THR A N 1
ATOM 788 C CA . THR A 1 104 ? 10.982 6.073 -9.354 1.00 93.94 104 THR A CA 1
ATOM 789 C C . THR A 1 104 ? 10.402 6.824 -8.161 1.00 93.94 104 THR A C 1
ATOM 791 O O . THR A 1 104 ? 11.139 7.357 -7.333 1.00 93.94 104 THR A O 1
ATOM 794 N N . SER A 1 105 ? 9.078 6.840 -8.033 1.00 94.88 105 SER A N 1
ATOM 795 C CA . SER A 1 105 ? 8.378 7.342 -6.853 1.00 94.88 105 SER A CA 1
ATOM 796 C C . SER A 1 105 ? 7.508 6.261 -6.227 1.00 94.88 105 SER A C 1
ATOM 798 O O . SER A 1 105 ? 6.910 5.426 -6.908 1.00 94.88 105 SER A O 1
ATOM 800 N N . LEU A 1 106 ? 7.472 6.262 -4.898 1.00 97.19 106 LEU A N 1
ATOM 801 C CA . LEU A 1 106 ? 6.584 5.445 -4.093 1.00 97.19 106 LEU A CA 1
ATOM 802 C C . LEU A 1 106 ? 5.479 6.345 -3.543 1.00 97.19 106 LEU A C 1
ATOM 804 O O . LEU A 1 106 ? 5.771 7.380 -2.943 1.00 97.19 106 LEU A O 1
ATOM 808 N N . LEU A 1 107 ? 4.228 5.938 -3.728 1.00 96.69 107 LEU A N 1
ATOM 809 C CA . LEU A 1 107 ? 3.037 6.706 -3.379 1.00 96.69 107 LEU A CA 1
ATOM 810 C C . LEU A 1 107 ? 2.114 5.879 -2.484 1.00 96.69 107 LEU A C 1
ATOM 812 O O . LEU A 1 107 ? 1.946 4.682 -2.707 1.00 96.69 107 LEU A O 1
ATOM 816 N N . ALA A 1 108 ? 1.455 6.509 -1.518 1.00 96.44 108 ALA A N 1
ATOM 817 C CA . ALA A 1 108 ? 0.348 5.907 -0.777 1.00 96.44 108 ALA A CA 1
ATOM 818 C C . ALA A 1 108 ? -0.698 6.967 -0.420 1.00 96.44 108 ALA A C 1
ATOM 820 O O . ALA A 1 108 ? -0.361 8.128 -0.200 1.00 96.44 108 ALA A O 1
ATOM 821 N N . SER A 1 109 ? -1.968 6.580 -0.331 1.00 93.69 109 SER A N 1
ATOM 822 C CA . SER A 1 109 ? -3.004 7.466 0.213 1.00 93.69 109 SER A CA 1
ATOM 823 C C . SER A 1 109 ? -2.816 7.635 1.720 1.00 93.69 109 SER A C 1
ATOM 825 O O . SER A 1 109 ? -2.548 6.652 2.413 1.00 93.69 109 SER A O 1
ATOM 827 N N . SER A 1 110 ? -2.970 8.862 2.222 1.00 93.00 110 SER A N 1
ATOM 828 C CA . SER A 1 110 ? -2.936 9.136 3.660 1.00 93.00 110 SER A CA 1
ATOM 829 C C . SER A 1 110 ? -4.111 8.449 4.376 1.00 93.00 110 SER A C 1
ATOM 831 O O . SER A 1 110 ? -5.269 8.681 4.016 1.00 93.00 110 SER A O 1
ATOM 833 N N . PRO A 1 111 ? -3.855 7.646 5.425 1.00 92.44 111 PRO A N 1
ATOM 834 C CA . PRO A 1 111 ? -4.922 7.108 6.263 1.00 92.44 111 PRO A CA 1
ATOM 835 C C . PRO A 1 111 ? -5.723 8.172 7.024 1.00 92.44 111 PRO A C 1
ATOM 837 O O . PRO A 1 111 ? -6.886 7.929 7.341 1.00 92.44 111 PRO A O 1
ATOM 840 N N . LEU A 1 112 ? -5.160 9.361 7.278 1.00 92.31 112 LEU A N 1
ATOM 841 C CA . LEU A 1 112 ? -5.902 10.476 7.885 1.00 92.31 112 LEU A CA 1
ATOM 842 C C . LEU A 1 112 ? -7.044 10.953 6.976 1.00 92.31 112 LEU A C 1
ATOM 844 O O . LEU A 1 112 ? -8.121 11.321 7.453 1.00 92.31 112 LEU A O 1
ATOM 848 N N . ASP A 1 113 ? -6.863 10.885 5.657 1.00 92.00 113 ASP A N 1
ATOM 849 C CA . ASP A 1 113 ? -7.932 11.232 4.722 1.00 92.00 113 ASP A CA 1
ATOM 850 C C . ASP A 1 113 ? -9.069 10.214 4.718 1.00 92.00 113 ASP A C 1
ATOM 852 O O . ASP A 1 113 ? -10.199 10.574 4.375 1.00 92.00 113 ASP A O 1
ATOM 856 N N . PHE A 1 114 ? -8.821 8.966 5.131 1.00 90.75 114 PHE A N 1
ATOM 857 C CA . PHE A 1 114 ? -9.894 7.987 5.311 1.00 90.75 114 PHE A CA 1
ATOM 858 C C . PHE A 1 114 ? -10.843 8.473 6.409 1.00 90.75 114 PHE A C 1
ATOM 860 O O . PHE A 1 114 ? -12.051 8.527 6.187 1.00 90.75 114 PHE A O 1
ATOM 867 N N . CYS A 1 115 ? -10.307 8.942 7.543 1.00 91.69 115 CYS A N 1
ATOM 868 C CA . CYS A 1 115 ? -11.101 9.531 8.625 1.00 91.69 115 CYS A CA 1
ATOM 869 C C . CYS A 1 115 ? -11.889 10.756 8.158 1.00 91.69 115 CYS A C 1
ATOM 871 O O . CYS A 1 115 ? -13.089 10.857 8.429 1.00 91.69 115 CYS A O 1
ATOM 873 N N . ARG A 1 116 ? -11.259 11.657 7.390 1.00 91.12 116 ARG A N 1
ATOM 874 C CA . ARG A 1 116 ? -11.950 12.825 6.820 1.00 91.12 116 ARG A CA 1
ATOM 875 C C . ARG A 1 116 ? -13.094 12.409 5.894 1.00 91.12 116 ARG A C 1
ATOM 877 O O . ARG A 1 116 ? -14.188 12.955 5.997 1.00 91.12 116 ARG A O 1
ATOM 884 N N . THR A 1 117 ? -12.853 11.426 5.030 1.00 91.50 117 THR A N 1
ATOM 885 C CA . THR A 1 117 ? -13.835 10.916 4.060 1.00 91.50 117 THR A CA 1
ATOM 886 C C . THR A 1 117 ? -15.003 10.206 4.746 1.00 91.50 117 THR A C 1
ATOM 888 O O . THR A 1 117 ? -16.145 10.332 4.314 1.00 91.50 117 THR A O 1
ATOM 891 N N . LEU A 1 118 ? -14.738 9.483 5.836 1.00 91.81 118 LEU A N 1
ATOM 892 C CA . LEU A 1 118 ? -15.755 8.759 6.603 1.00 91.81 118 LEU A CA 1
ATOM 893 C C . LEU A 1 118 ? -16.508 9.634 7.615 1.00 91.81 118 LEU A C 1
ATOM 895 O O . LEU A 1 118 ? -17.496 9.167 8.194 1.00 91.81 118 LEU A O 1
ATOM 899 N N . GLY A 1 119 ? -16.057 10.875 7.826 1.00 93.31 119 GLY A N 1
ATOM 900 C CA . GLY A 1 119 ? -16.577 11.766 8.863 1.00 93.31 119 GLY A CA 1
ATOM 901 C C . GLY A 1 119 ? -16.261 11.276 10.280 1.00 93.31 119 GLY A C 1
ATOM 902 O O . GLY A 1 119 ? -17.090 11.432 11.168 1.00 93.31 119 GLY A O 1
ATOM 903 N N . ARG A 1 120 ? -15.099 10.638 10.475 1.00 93.06 120 ARG A N 1
ATOM 904 C CA . ARG A 1 120 ? -14.654 10.015 11.733 1.00 93.06 120 ARG A CA 1
ATOM 905 C C . ARG A 1 120 ? -13.378 10.664 12.271 1.00 93.06 120 ARG A C 1
ATOM 907 O O . ARG A 1 120 ? -12.350 10.007 12.412 1.00 93.06 120 ARG A O 1
ATOM 914 N N . GLN A 1 121 ? -13.419 11.975 12.529 1.00 92.56 121 GLN A N 1
ATOM 915 C CA . GLN A 1 121 ? -12.264 12.683 13.110 1.00 92.56 121 GLN A CA 1
ATOM 916 C C . GLN A 1 121 ? -11.899 12.161 14.510 1.00 92.56 121 GLN A C 1
ATOM 918 O O . GLN A 1 121 ? -10.755 12.253 14.933 1.00 92.56 121 GLN A O 1
ATOM 923 N N . ASP A 1 122 ? -12.851 11.537 15.207 1.00 93.81 122 ASP A N 1
ATOM 924 C CA . ASP A 1 122 ? -12.631 10.845 16.480 1.00 93.81 122 ASP A CA 1
ATOM 925 C C . ASP A 1 122 ? -11.625 9.684 16.387 1.00 93.81 122 ASP A C 1
ATOM 927 O O . ASP A 1 122 ? -11.094 9.252 17.406 1.00 93.81 122 ASP A O 1
ATOM 931 N N . LEU A 1 123 ? -11.339 9.189 15.178 1.00 94.31 123 LEU A N 1
ATOM 932 C CA . LEU A 1 123 ? -10.373 8.119 14.922 1.00 94.31 123 LEU A CA 1
ATOM 933 C C . LEU A 1 123 ? -9.026 8.628 14.386 1.00 94.31 123 LEU A C 1
ATOM 935 O O . LEU A 1 123 ? -8.211 7.828 13.921 1.00 94.31 123 LEU A O 1
ATOM 939 N N . GLU A 1 124 ? -8.772 9.940 14.421 1.00 93.00 124 GLU A N 1
ATOM 940 C CA . GLU A 1 124 ? -7.528 10.531 13.909 1.00 93.00 124 GLU A CA 1
ATOM 941 C C . GLU A 1 124 ? -6.276 9.957 14.575 1.00 93.00 124 GLU A C 1
ATOM 943 O O . GLU A 1 124 ? -5.316 9.676 13.866 1.00 93.00 124 GLU A O 1
ATOM 948 N N . ASP A 1 125 ? -6.296 9.675 15.880 1.00 94.25 125 ASP A N 1
ATOM 949 C CA . ASP A 1 125 ? -5.150 9.068 16.571 1.00 94.25 125 ASP A CA 1
ATOM 950 C C . ASP A 1 125 ? -4.806 7.679 16.006 1.00 94.25 125 ASP A C 1
ATOM 952 O O . ASP A 1 125 ? -3.641 7.364 15.752 1.00 94.25 125 ASP A O 1
ATOM 956 N N . LEU A 1 126 ? -5.821 6.848 15.743 1.00 93.31 126 LEU A N 1
ATOM 957 C CA . LEU A 1 126 ? -5.629 5.524 15.143 1.00 93.31 126 LEU A CA 1
ATOM 958 C C . LEU A 1 126 ? -5.140 5.637 13.691 1.00 93.31 126 LEU A C 1
ATOM 960 O O . LEU A 1 126 ? -4.256 4.890 13.265 1.00 93.31 126 LEU A O 1
ATOM 964 N N . ALA A 1 127 ? -5.672 6.595 12.933 1.00 92.69 127 ALA A N 1
ATOM 965 C CA . ALA A 1 127 ? -5.222 6.867 11.574 1.00 92.69 127 ALA A CA 1
ATOM 966 C C . ALA A 1 127 ? -3.814 7.479 11.516 1.00 92.69 127 ALA A C 1
ATOM 968 O O . ALA A 1 127 ? -3.077 7.193 10.576 1.00 92.69 127 ALA A O 1
ATOM 969 N N . LEU A 1 128 ? -3.394 8.244 12.525 1.00 94.88 128 LEU A N 1
ATOM 970 C CA . LEU A 1 128 ? -2.032 8.762 12.649 1.00 94.88 128 LEU A CA 1
ATOM 971 C C . LEU A 1 128 ? -1.033 7.614 12.831 1.00 94.88 128 LEU A C 1
ATOM 973 O O . LEU A 1 128 ? 0.026 7.610 12.201 1.00 94.88 128 LEU A O 1
ATOM 977 N N . VAL A 1 129 ? -1.390 6.603 13.631 1.00 94.44 129 VAL A N 1
ATOM 978 C CA . VAL A 1 129 ? -0.601 5.367 13.764 1.00 94.44 129 VAL A CA 1
ATOM 979 C C . VAL A 1 129 ? -0.504 4.643 12.416 1.00 94.44 129 VAL A C 1
ATOM 981 O O . VAL A 1 129 ? 0.593 4.264 12.001 1.00 94.44 129 VAL A O 1
ATOM 984 N N . ALA A 1 130 ? -1.622 4.506 11.694 1.00 93.50 130 ALA A N 1
ATOM 985 C CA . ALA A 1 130 ? -1.638 3.908 10.357 1.00 93.50 130 ALA A CA 1
ATOM 986 C C . ALA A 1 130 ? -0.779 4.684 9.345 1.00 93.50 130 ALA A C 1
ATOM 988 O O . ALA A 1 130 ? -0.075 4.097 8.520 1.00 93.50 130 ALA A O 1
ATOM 989 N N . GLU A 1 131 ? -0.827 6.012 9.406 1.00 95.25 131 GLU A N 1
ATOM 990 C CA . GLU A 1 131 ? -0.052 6.886 8.540 1.00 95.25 131 GLU A CA 1
ATOM 991 C C . GLU A 1 131 ? 1.445 6.796 8.836 1.00 95.25 131 GLU A C 1
ATOM 993 O O . GLU A 1 131 ? 2.247 6.696 7.906 1.00 95.25 131 GLU A O 1
ATOM 998 N N . GLY A 1 132 ? 1.826 6.792 10.117 1.00 95.19 132 GLY A N 1
ATOM 999 C CA . GLY A 1 132 ? 3.203 6.568 10.550 1.00 95.19 132 GLY A CA 1
ATOM 1000 C C . GLY A 1 132 ? 3.742 5.243 10.018 1.00 95.19 132 GLY A C 1
ATOM 1001 O O . GLY A 1 132 ? 4.785 5.222 9.367 1.00 95.19 132 GLY A O 1
ATOM 1002 N N . PHE A 1 133 ? 2.969 4.166 10.178 1.00 95.31 133 PHE A N 1
ATOM 1003 C CA . PHE A 1 133 ? 3.290 2.848 9.632 1.00 95.31 133 PHE A CA 1
ATOM 1004 C C . PHE A 1 133 ? 3.565 2.881 8.116 1.00 95.31 133 PHE A C 1
ATOM 1006 O O . PHE A 1 133 ? 4.596 2.375 7.664 1.00 95.31 133 PHE A O 1
ATOM 1013 N N . LEU A 1 134 ? 2.689 3.505 7.318 1.00 95.75 134 LEU A N 1
ATOM 1014 C CA . LEU A 1 134 ? 2.892 3.602 5.867 1.00 95.75 134 LEU A CA 1
ATOM 1015 C C . LEU A 1 134 ? 4.082 4.486 5.498 1.00 95.75 134 LEU A C 1
ATOM 1017 O O . LEU A 1 134 ? 4.862 4.123 4.618 1.00 95.75 134 LEU A O 1
ATOM 1021 N N . ARG A 1 135 ? 4.248 5.627 6.171 1.00 96.25 135 ARG A N 1
ATOM 1022 C CA . ARG A 1 135 ? 5.368 6.544 5.934 1.00 96.25 135 ARG A CA 1
ATOM 1023 C C . ARG A 1 135 ? 6.703 5.854 6.175 1.00 96.25 135 ARG A C 1
ATOM 1025 O O . ARG A 1 135 ? 7.604 5.975 5.350 1.00 96.25 135 ARG A O 1
ATOM 1032 N N . GLU A 1 136 ? 6.813 5.091 7.254 1.00 96.00 136 GLU A N 1
ATOM 1033 C CA . GLU A 1 136 ? 8.014 4.324 7.556 1.00 96.00 136 GLU A CA 1
ATOM 1034 C C . GLU A 1 136 ? 8.313 3.249 6.503 1.00 96.00 136 GLU A C 1
ATOM 1036 O O . GLU A 1 136 ? 9.475 3.054 6.145 1.00 96.00 136 GLU A O 1
ATOM 1041 N N . ILE A 1 137 ? 7.286 2.571 5.971 1.00 96.50 137 ILE A N 1
ATOM 1042 C CA . ILE A 1 137 ? 7.462 1.625 4.861 1.00 96.50 137 ILE A CA 1
ATOM 1043 C C . ILE A 1 137 ? 7.982 2.344 3.617 1.00 96.50 137 ILE A C 1
ATOM 1045 O O . ILE A 1 137 ? 8.950 1.875 3.019 1.00 96.50 137 ILE A O 1
ATOM 1049 N N . LEU A 1 138 ? 7.373 3.472 3.236 1.00 96.88 138 LEU A N 1
ATOM 1050 C CA . LEU A 1 138 ? 7.800 4.258 2.075 1.00 96.88 138 LEU A CA 1
ATOM 1051 C C . LEU A 1 138 ? 9.247 4.739 2.233 1.00 96.88 138 LEU A C 1
ATOM 1053 O O . LEU A 1 138 ? 10.040 4.639 1.301 1.00 96.88 138 LEU A O 1
ATOM 1057 N N . GLU A 1 139 ? 9.610 5.235 3.416 1.00 95.56 139 GLU A N 1
ATOM 1058 C CA . GLU A 1 139 ? 10.958 5.725 3.706 1.00 95.56 139 GLU A CA 1
ATOM 1059 C C . GLU A 1 139 ? 12.006 4.615 3.696 1.00 95.56 139 GLU A C 1
ATOM 1061 O O . GLU A 1 139 ? 13.090 4.799 3.142 1.00 95.56 139 GLU A O 1
ATOM 1066 N N . GLU A 1 140 ? 11.705 3.459 4.286 1.00 94.88 140 GLU A N 1
ATOM 1067 C CA . GLU A 1 140 ? 12.625 2.326 4.276 1.00 94.88 140 GLU A CA 1
ATOM 1068 C C . GLU A 1 140 ? 12.773 1.728 2.873 1.00 94.88 140 GLU A C 1
ATOM 1070 O O . GLU A 1 140 ? 13.886 1.391 2.468 1.00 94.88 140 GLU A O 1
ATOM 1075 N N . ALA A 1 141 ? 11.671 1.609 2.129 1.00 95.75 141 ALA A N 1
ATOM 1076 C CA . ALA A 1 141 ? 11.671 1.050 0.783 1.00 95.75 141 ALA A CA 1
ATOM 1077 C C . ALA A 1 141 ? 12.366 1.957 -0.239 1.00 95.75 141 ALA A C 1
ATOM 1079 O O . ALA A 1 141 ? 12.970 1.459 -1.186 1.00 95.75 141 ALA A O 1
ATOM 1080 N N . ALA A 1 142 ? 12.321 3.276 -0.039 1.00 94.56 142 ALA A N 1
ATOM 1081 C CA . ALA A 1 142 ? 12.973 4.234 -0.923 1.00 94.56 142 ALA A CA 1
ATOM 1082 C C . ALA A 1 142 ? 14.499 4.315 -0.728 1.00 94.56 142 ALA A C 1
ATOM 1084 O O . ALA A 1 142 ? 15.197 4.805 -1.621 1.00 94.56 142 ALA A O 1
ATOM 1085 N N . ARG A 1 143 ? 15.030 3.859 0.417 1.00 90.94 143 ARG A N 1
ATOM 1086 C CA . ARG A 1 143 ? 16.456 3.967 0.757 1.00 90.94 143 ARG A CA 1
ATOM 1087 C C . ARG A 1 143 ? 17.284 2.817 0.166 1.00 90.94 143 ARG A C 1
ATOM 1089 O O . ARG A 1 143 ? 16.981 1.649 0.425 1.00 90.94 143 ARG A O 1
ATOM 1096 N N . PRO A 1 144 ? 18.403 3.116 -0.524 1.00 80.69 144 PRO A N 1
ATOM 1097 C CA . PRO A 1 144 ? 19.374 2.103 -0.913 1.00 80.69 144 PRO A CA 1
ATOM 1098 C C . PRO A 1 144 ? 19.889 1.351 0.310 1.00 80.69 144 PRO A C 1
ATOM 1100 O O . PRO A 1 144 ? 20.331 1.944 1.295 1.00 80.69 144 PRO A O 1
ATOM 1103 N N . THR A 1 145 ? 19.835 0.023 0.263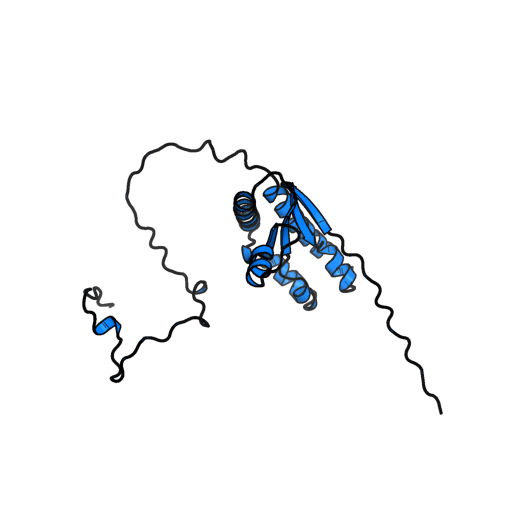 1.00 74.69 145 THR A N 1
ATOM 1104 C CA . THR A 1 145 ? 20.374 -0.793 1.352 1.00 74.69 145 THR A CA 1
ATOM 1105 C C . THR A 1 145 ? 21.883 -0.910 1.166 1.00 74.69 145 THR A C 1
ATOM 1107 O O . THR A 1 145 ? 22.351 -1.796 0.466 1.00 74.69 145 THR A O 1
ATOM 1110 N N . VAL A 1 146 ? 22.660 -0.045 1.820 1.00 56.62 146 VAL A N 1
ATOM 1111 C CA . VAL A 1 146 ? 24.141 -0.103 1.803 1.00 56.62 146 VAL A CA 1
ATOM 1112 C C . VAL A 1 146 ? 24.694 -1.269 2.661 1.00 56.62 146 VAL A C 1
ATOM 1114 O O . VAL A 1 146 ? 25.895 -1.438 2.817 1.00 56.62 146 VAL A O 1
ATOM 1117 N N . LEU A 1 147 ? 23.836 -2.137 3.206 1.00 48.78 147 LEU A N 1
ATOM 1118 C CA . LEU A 1 147 ? 24.197 -3.219 4.131 1.00 48.78 147 LEU A CA 1
ATOM 1119 C C . LEU A 1 147 ? 23.643 -4.575 3.667 1.00 48.78 147 LEU A C 1
ATOM 1121 O O . LEU A 1 147 ? 22.709 -5.114 4.254 1.00 48.78 147 LEU A O 1
ATOM 1125 N N . ALA A 1 148 ? 24.223 -5.121 2.596 1.00 42.00 148 ALA A N 1
ATOM 1126 C CA . ALA A 1 148 ? 24.132 -6.550 2.260 1.00 42.00 148 ALA A CA 1
ATOM 1127 C C . ALA A 1 148 ? 25.397 -7.085 1.548 1.00 42.00 148 ALA A C 1
ATOM 1129 O O . ALA A 1 148 ? 25.346 -8.119 0.896 1.00 42.00 148 ALA A O 1
ATOM 1130 N N . ALA A 1 149 ? 26.539 -6.395 1.677 1.00 38.62 149 ALA A N 1
ATOM 1131 C CA . ALA A 1 149 ? 27.826 -6.794 1.091 1.00 38.62 149 ALA A CA 1
ATOM 1132 C C . ALA A 1 149 ? 28.931 -6.946 2.157 1.00 38.62 149 ALA A C 1
ATOM 1134 O O . ALA A 1 149 ? 30.078 -6.570 1.939 1.00 38.62 149 ALA A O 1
ATOM 1135 N N . GLY A 1 150 ? 28.581 -7.461 3.341 1.00 36.41 150 GLY A N 1
ATOM 1136 C CA . GLY A 1 150 ? 29.514 -7.561 4.470 1.00 36.41 150 GLY A CA 1
ATOM 1137 C C . GLY A 1 150 ? 29.240 -8.704 5.446 1.00 36.41 150 GLY A C 1
ATOM 1138 O O . GLY A 1 150 ? 29.607 -8.593 6.609 1.00 36.41 150 GLY A O 1
ATOM 1139 N N . ALA A 1 151 ? 28.594 -9.786 5.006 1.00 37.31 151 ALA A N 1
ATOM 1140 C CA . ALA A 1 151 ? 28.462 -11.001 5.805 1.00 37.31 151 ALA A CA 1
ATOM 1141 C C . ALA A 1 151 ? 28.723 -12.242 4.938 1.00 37.31 151 ALA A C 1
ATOM 1143 O O . ALA A 1 151 ? 27.816 -12.775 4.312 1.00 37.31 151 ALA A O 1
ATOM 1144 N N . GLY A 1 152 ? 29.989 -12.670 4.931 1.00 30.83 152 GLY A N 1
ATOM 1145 C CA . GLY A 1 152 ? 30.363 -14.083 4.855 1.00 30.83 152 GLY A CA 1
ATOM 1146 C C . GLY A 1 152 ? 30.455 -14.724 3.473 1.00 30.83 152 GLY A C 1
ATOM 1147 O O . GLY A 1 152 ? 29.554 -15.442 3.058 1.00 30.83 152 GLY A O 1
ATOM 1148 N N . ASN A 1 153 ? 31.632 -14.617 2.850 1.00 38.38 153 ASN A N 1
ATOM 1149 C CA . ASN A 1 153 ? 32.187 -15.755 2.120 1.00 38.38 153 ASN A CA 1
ATOM 1150 C C . ASN A 1 153 ? 32.505 -16.864 3.135 1.00 38.38 153 ASN A C 1
ATOM 1152 O O . ASN A 1 153 ? 33.534 -16.807 3.803 1.00 38.38 153 ASN A O 1
ATOM 1156 N N . THR A 1 154 ? 31.656 -17.881 3.209 1.00 32.31 154 THR A N 1
ATOM 1157 C CA . THR A 1 154 ? 32.051 -19.216 3.671 1.00 32.31 154 THR A CA 1
ATOM 1158 C C . THR A 1 154 ? 31.230 -20.231 2.900 1.00 32.31 154 THR A C 1
ATOM 1160 O O . THR A 1 154 ? 30.022 -20.324 3.078 1.00 32.31 154 THR A O 1
ATOM 1163 N N . ALA A 1 155 ? 31.936 -20.898 1.992 1.00 33.38 155 ALA A N 1
ATOM 1164 C CA . ALA A 1 155 ? 31.768 -22.274 1.558 1.00 33.38 155 ALA A CA 1
ATOM 1165 C C . ALA A 1 155 ? 30.408 -22.942 1.820 1.00 33.38 155 ALA A C 1
ATOM 1167 O O . ALA A 1 155 ? 30.044 -23.264 2.949 1.00 33.38 155 ALA A O 1
ATOM 1168 N N . GLU A 1 156 ? 29.754 -23.277 0.709 1.00 39.81 156 GLU A N 1
ATOM 1169 C CA . GLU A 1 156 ? 29.127 -24.577 0.482 1.00 39.81 156 GLU A CA 1
ATOM 1170 C C . GLU A 1 156 ? 29.652 -25.675 1.424 1.00 39.81 156 GLU A C 1
ATOM 1172 O O . GLU A 1 156 ? 30.803 -26.102 1.345 1.00 39.81 156 GLU A O 1
ATOM 1177 N N . THR A 1 157 ? 28.780 -26.169 2.299 1.00 28.12 157 THR A N 1
ATOM 1178 C CA . THR A 1 157 ? 28.775 -27.565 2.737 1.00 28.12 157 THR A CA 1
ATOM 1179 C C . THR A 1 157 ? 27.334 -27.955 3.039 1.00 28.12 157 THR A C 1
ATOM 1181 O O . THR A 1 157 ? 26.630 -27.318 3.820 1.00 28.12 157 THR A O 1
ATOM 1184 N N . CYS A 1 158 ? 26.903 -29.002 2.349 1.00 37.50 158 CYS A N 1
ATOM 1185 C CA . CYS A 1 158 ? 25.632 -29.683 2.506 1.00 37.50 158 CYS A CA 1
ATOM 1186 C C . CYS A 1 158 ? 25.507 -30.288 3.913 1.00 37.50 158 CYS A C 1
ATOM 1188 O O . CYS A 1 158 ? 26.435 -30.973 4.331 1.00 37.50 158 CYS A O 1
ATOM 1190 N N . ALA A 1 159 ? 24.366 -30.094 4.591 1.00 35.72 159 ALA A N 1
ATOM 1191 C CA . ALA A 1 159 ? 23.643 -31.114 5.377 1.00 35.72 159 ALA A CA 1
ATOM 1192 C C . ALA A 1 159 ? 22.624 -30.478 6.345 1.00 35.72 159 ALA A C 1
ATOM 1194 O O . ALA A 1 159 ? 22.980 -30.061 7.443 1.00 35.72 159 ALA A O 1
ATOM 1195 N N . ALA A 1 160 ? 21.353 -30.444 5.932 1.00 33.06 160 ALA A N 1
ATOM 1196 C CA . ALA A 1 160 ? 20.170 -30.875 6.696 1.00 33.06 160 ALA A CA 1
ATOM 1197 C C . ALA A 1 160 ? 18.906 -30.411 5.942 1.00 33.06 160 ALA A C 1
ATOM 1199 O O . ALA A 1 160 ? 18.796 -29.224 5.626 1.00 33.06 160 ALA A O 1
ATOM 1200 N N . PRO A 1 161 ? 17.941 -31.297 5.639 1.00 39.19 161 PRO A N 1
ATOM 1201 C CA . PRO A 1 161 ? 16.702 -30.885 5.005 1.00 39.19 161 PRO A CA 1
ATOM 1202 C C . PRO A 1 161 ? 15.839 -30.196 6.064 1.00 39.19 161 PRO A C 1
ATOM 1204 O O . PRO A 1 161 ? 15.318 -30.839 6.974 1.00 39.19 161 PRO A O 1
ATOM 1207 N N . MET A 1 162 ? 15.659 -28.879 5.961 1.00 33.41 162 MET A N 1
ATOM 1208 C CA . MET A 1 162 ? 14.488 -28.266 6.578 1.00 33.41 162 MET A CA 1
ATOM 1209 C C . MET A 1 162 ? 13.273 -28.774 5.808 1.00 33.41 162 MET A C 1
ATOM 1211 O O . MET A 1 162 ? 12.976 -28.308 4.710 1.00 33.41 162 MET A O 1
ATOM 1215 N N . SER A 1 163 ? 12.599 -29.758 6.398 1.00 51.12 163 SER A N 1
ATOM 1216 C CA . SER A 1 163 ? 11.234 -30.158 6.071 1.00 51.12 163 SER A CA 1
ATOM 1217 C C . SER A 1 163 ? 10.296 -28.972 6.323 1.00 51.12 163 SER A C 1
ATOM 1219 O O . SER A 1 163 ? 9.578 -28.919 7.318 1.00 51.12 163 SER A O 1
ATOM 1221 N N . MET A 1 164 ? 10.326 -27.982 5.435 1.00 53.53 164 MET A N 1
ATOM 1222 C CA . MET A 1 164 ? 9.265 -26.995 5.305 1.00 53.53 164 MET A CA 1
ATOM 1223 C C . MET A 1 164 ? 8.162 -27.646 4.477 1.00 53.53 164 MET A C 1
ATOM 1225 O O . MET A 1 164 ? 8.118 -27.524 3.255 1.00 53.53 164 MET A O 1
ATOM 1229 N N . GLY A 1 165 ? 7.310 -28.409 5.161 1.00 60.47 165 GLY A N 1
ATOM 1230 C CA . GLY A 1 165 ? 6.037 -28.836 4.599 1.00 60.47 165 GLY A CA 1
ATOM 1231 C C . GLY A 1 165 ? 5.190 -27.611 4.257 1.00 60.47 165 GLY A C 1
ATOM 1232 O O . GLY A 1 165 ? 5.246 -26.595 4.954 1.00 60.47 165 GLY A O 1
ATOM 1233 N N . ALA A 1 166 ? 4.423 -27.702 3.173 1.00 60.22 166 ALA A N 1
ATOM 1234 C CA . ALA A 1 166 ? 3.420 -26.702 2.839 1.00 60.22 166 ALA A CA 1
ATOM 1235 C C . ALA A 1 166 ? 2.460 -26.536 4.029 1.00 60.22 166 ALA A C 1
ATOM 1237 O O . ALA A 1 166 ? 1.853 -27.506 4.480 1.00 60.22 166 ALA A O 1
ATOM 1238 N N . THR A 1 167 ? 2.349 -25.324 4.568 1.00 66.00 167 THR A N 1
ATOM 1239 C CA . THR A 1 167 ? 1.365 -25.017 5.612 1.00 66.00 167 THR A CA 1
ATOM 1240 C C . THR A 1 167 ? -0.016 -24.886 4.975 1.00 66.00 167 THR A C 1
ATOM 1242 O O . THR A 1 167 ? -0.129 -24.324 3.886 1.00 66.00 167 THR A O 1
ATOM 1245 N N . GLU A 1 168 ? -1.056 -25.377 5.649 1.00 58.19 168 GLU A N 1
ATOM 1246 C CA . GLU A 1 168 ? -2.445 -25.456 5.157 1.00 58.19 168 GLU A CA 1
ATOM 1247 C C . GLU A 1 168 ? -2.979 -24.120 4.595 1.00 58.19 168 GLU A C 1
ATOM 1249 O O . GLU A 1 168 ? -3.669 -24.102 3.577 1.00 58.19 168 GLU A O 1
ATOM 1254 N N . ASP A 1 169 ? -2.531 -22.989 5.150 1.00 61.47 169 ASP A N 1
ATOM 1255 C CA . ASP A 1 169 ? -2.868 -21.632 4.691 1.00 61.47 169 ASP A CA 1
ATOM 1256 C C . ASP A 1 169 ? -2.332 -21.256 3.293 1.00 61.47 169 ASP A C 1
ATOM 1258 O O . ASP A 1 169 ? -2.668 -20.199 2.756 1.00 61.47 169 ASP A O 1
ATOM 1262 N N . GLN A 1 170 ? -1.487 -22.091 2.679 1.00 62.00 170 GLN A N 1
ATOM 1263 C CA . GLN A 1 170 ? -0.947 -21.878 1.328 1.00 62.00 170 GLN A CA 1
ATOM 1264 C C . GLN A 1 170 ? -1.752 -22.607 0.237 1.00 62.00 170 GLN A C 1
ATOM 1266 O O . GLN A 1 170 ? -1.409 -22.518 -0.945 1.00 62.00 170 GLN A O 1
ATOM 1271 N N . VAL A 1 171 ? -2.835 -23.308 0.599 1.00 62.88 171 VAL A N 1
ATOM 1272 C CA . VAL A 1 171 ? -3.686 -24.044 -0.345 1.00 62.88 171 VAL A CA 1
ATOM 1273 C C . VAL A 1 171 ? -4.858 -23.174 -0.807 1.00 62.88 171 VAL A C 1
ATOM 1275 O O . VAL A 1 171 ? -5.773 -22.847 -0.055 1.00 62.88 171 VAL A O 1
ATOM 1278 N N . ASN A 1 172 ? -4.883 -22.827 -2.095 1.00 67.44 172 ASN A N 1
ATOM 1279 C CA . ASN A 1 172 ? -6.050 -22.195 -2.710 1.00 67.44 172 ASN A CA 1
ATOM 1280 C C . ASN A 1 172 ? -7.131 -23.251 -3.012 1.00 67.44 172 ASN A C 1
ATOM 1282 O O . ASN A 1 172 ? -7.121 -23.869 -4.077 1.00 67.44 172 ASN A O 1
ATOM 1286 N N . MET A 1 173 ? -8.104 -23.412 -2.110 1.00 66.06 173 MET A N 1
ATOM 1287 C CA . MET A 1 173 ? -9.215 -24.370 -2.265 1.00 66.06 173 MET A CA 1
ATOM 1288 C C . MET A 1 173 ? -10.076 -24.130 -3.518 1.00 66.06 173 MET A C 1
ATOM 1290 O O . MET A 1 173 ? -10.717 -25.054 -4.010 1.00 66.06 173 MET A O 1
ATOM 1294 N N . ARG A 1 174 ? -10.078 -22.912 -4.080 1.00 61.28 174 ARG A N 1
ATOM 1295 C CA . ARG A 1 174 ? -10.791 -22.598 -5.334 1.00 61.28 174 ARG A CA 1
ATOM 1296 C C . ARG A 1 174 ? -10.033 -23.020 -6.595 1.00 61.28 174 ARG A C 1
ATOM 1298 O O . ARG A 1 174 ? -10.631 -23.032 -7.666 1.00 61.28 174 ARG A O 1
ATOM 1305 N N . GLY A 1 175 ? -8.744 -23.336 -6.477 1.00 58.81 175 GLY A N 1
ATOM 1306 C CA . GLY A 1 175 ? -7.883 -23.794 -7.570 1.00 58.81 175 GLY A CA 1
ATOM 1307 C C . GLY A 1 175 ? -7.444 -25.252 -7.442 1.00 58.81 175 GLY A C 1
ATOM 1308 O O . GLY A 1 175 ? -6.618 -25.697 -8.237 1.00 58.81 175 GLY A O 1
ATOM 1309 N N . ALA A 1 176 ? -7.959 -25.991 -6.454 1.00 63.56 176 ALA A N 1
ATOM 1310 C CA . ALA A 1 176 ? -7.665 -27.407 -6.301 1.00 63.56 176 ALA A CA 1
ATOM 1311 C C . ALA A 1 176 ? -8.169 -28.163 -7.540 1.00 63.56 176 ALA A C 1
ATOM 1313 O O . ALA A 1 176 ? -9.373 -28.251 -7.790 1.00 63.56 176 ALA A O 1
ATOM 1314 N N . LEU A 1 177 ? -7.236 -28.680 -8.342 1.00 62.62 177 LEU A N 1
ATOM 1315 C CA . LEU A 1 177 ? -7.580 -29.562 -9.447 1.00 62.62 177 LEU A CA 1
ATOM 1316 C C . LEU A 1 177 ? -8.152 -30.854 -8.848 1.00 62.62 177 LEU A C 1
ATOM 1318 O O . LEU A 1 177 ? -7.505 -31.448 -7.981 1.00 62.62 177 LEU A O 1
ATOM 1322 N N . PRO A 1 178 ? -9.348 -31.299 -9.273 1.00 60.16 178 PRO A N 1
ATOM 1323 C CA . PRO A 1 178 ? -9.881 -32.570 -8.816 1.00 60.16 178 PRO A CA 1
ATOM 1324 C C . PRO A 1 178 ? -8.905 -33.686 -9.187 1.00 60.16 178 PRO A C 1
ATOM 1326 O O . PRO A 1 178 ? -8.226 -33.616 -10.219 1.00 60.16 178 PRO A O 1
ATOM 1329 N N . GLN A 1 179 ? -8.849 -34.723 -8.350 1.00 61.59 179 GLN A N 1
ATOM 1330 C CA . GLN A 1 179 ? -8.069 -35.909 -8.677 1.00 61.59 179 GLN A CA 1
ATOM 1331 C C . GLN A 1 179 ? -8.481 -36.411 -10.064 1.00 61.59 179 GLN A C 1
ATOM 1333 O O . GLN A 1 179 ? -9.669 -36.562 -10.360 1.00 61.59 179 GLN A O 1
ATOM 1338 N N . ARG A 1 180 ? -7.493 -36.635 -10.933 1.00 63.59 180 ARG A N 1
ATOM 1339 C CA . ARG A 1 180 ? -7.723 -37.249 -12.238 1.00 63.59 180 ARG A CA 1
ATOM 1340 C C . ARG A 1 180 ? -8.046 -38.715 -11.992 1.00 63.59 180 ARG A C 1
ATOM 1342 O O . ARG A 1 180 ? -7.145 -39.519 -11.777 1.00 63.59 180 ARG A O 1
ATOM 1349 N N . ILE A 1 181 ? -9.334 -39.018 -11.961 1.00 64.75 181 ILE A N 1
ATOM 1350 C CA . ILE A 1 181 ? -9.872 -40.365 -11.810 1.00 64.75 181 ILE A CA 1
ATOM 1351 C C . ILE A 1 181 ? -10.220 -40.868 -13.212 1.00 64.75 181 ILE A C 1
ATOM 1353 O O . ILE A 1 181 ? -10.799 -40.131 -14.014 1.00 64.75 181 ILE A O 1
ATOM 1357 N N . ASP A 1 182 ? -9.805 -42.087 -13.538 1.00 64.44 182 ASP A N 1
ATOM 1358 C CA . ASP A 1 182 ? -10.187 -42.725 -14.792 1.00 64.44 182 ASP A CA 1
ATOM 1359 C C . ASP A 1 182 ? -11.682 -43.112 -14.789 1.00 64.44 182 ASP A C 1
ATOM 1361 O O . ASP A 1 182 ? -12.389 -43.010 -13.787 1.00 64.44 182 ASP A O 1
ATOM 1365 N N . ASN A 1 183 ? -12.200 -43.607 -15.913 1.00 66.19 183 ASN A N 1
ATOM 1366 C CA . ASN A 1 183 ? -13.610 -44.012 -16.007 1.00 66.19 183 ASN A CA 1
ATOM 1367 C C . ASN A 1 183 ? -13.960 -45.252 -15.149 1.00 66.19 183 ASN A C 1
ATOM 1369 O O . ASN A 1 183 ? -15.080 -45.755 -15.237 1.00 66.19 183 ASN A O 1
ATOM 1373 N N . ARG A 1 184 ? -13.009 -45.785 -14.370 1.00 61.16 184 ARG A N 1
ATOM 1374 C CA . ARG A 1 184 ? -13.152 -46.960 -13.503 1.00 61.16 184 ARG A CA 1
ATOM 1375 C C . ARG A 1 184 ? -12.952 -46.642 -12.019 1.00 61.16 184 ARG A C 1
ATOM 1377 O O . ARG A 1 184 ? -13.102 -47.547 -11.203 1.00 61.16 184 ARG A O 1
ATOM 1384 N N . GLY A 1 185 ? -12.688 -45.385 -11.656 1.00 59.28 185 GLY A N 1
ATOM 1385 C CA . GLY A 1 185 ? -12.501 -44.982 -10.262 1.00 59.28 185 GLY A CA 1
ATOM 1386 C C . GLY A 1 185 ? -11.055 -45.060 -9.762 1.00 59.28 185 GLY A C 1
ATOM 1387 O O . GLY A 1 185 ? -10.813 -44.745 -8.600 1.00 59.28 185 GLY A O 1
ATOM 1388 N N . SER A 1 186 ? -10.097 -45.442 -10.610 1.00 63.94 186 SER A N 1
ATOM 1389 C CA . SER A 1 186 ? -8.674 -45.497 -10.267 1.00 63.94 186 SER A CA 1
ATOM 1390 C C . SER A 1 186 ? -8.020 -44.130 -10.454 1.00 63.94 186 SER A C 1
ATOM 1392 O O . SER A 1 186 ? -8.334 -43.399 -11.402 1.00 63.94 186 SER A O 1
ATOM 1394 N N . LYS A 1 187 ? -7.090 -43.760 -9.564 1.00 61.09 187 LYS A N 1
ATOM 1395 C CA . LYS A 1 187 ? -6.328 -42.518 -9.740 1.00 61.09 187 LYS A CA 1
ATOM 1396 C C . LYS A 1 187 ? -5.379 -42.696 -10.925 1.00 61.09 187 LYS A C 1
ATOM 1398 O O . LYS A 1 187 ? -4.673 -43.694 -11.017 1.00 61.09 187 LYS A O 1
ATOM 1403 N N . VAL A 1 188 ? -5.330 -41.726 -11.836 1.00 60.38 188 VAL A N 1
ATOM 1404 C CA . VAL A 1 188 ? -4.473 -41.796 -13.037 1.00 60.38 188 VAL A CA 1
ATOM 1405 C C . VAL A 1 188 ? -2.985 -41.908 -12.675 1.00 60.38 188 VAL A C 1
ATOM 1407 O O . VAL A 1 188 ? -2.227 -42.550 -13.394 1.00 60.38 188 VAL A O 1
ATOM 1410 N N . GLU A 1 189 ? -2.570 -41.344 -11.539 1.00 59.00 189 GLU A N 1
ATOM 1411 C CA . GLU A 1 189 ? -1.211 -41.488 -10.992 1.00 59.00 189 GLU A CA 1
ATOM 1412 C C . GLU A 1 189 ? -0.869 -42.919 -10.533 1.00 59.00 189 GLU A C 1
ATOM 1414 O O . GLU A 1 189 ? 0.298 -43.287 -10.498 1.00 59.00 189 GLU A O 1
ATOM 1419 N N . GLU A 1 190 ? -1.873 -43.757 -10.271 1.00 58.03 190 GLU A N 1
ATOM 1420 C CA . GLU A 1 190 ? -1.723 -45.163 -9.869 1.00 58.03 190 GLU A CA 1
ATOM 1421 C C . GLU A 1 190 ? -1.454 -46.087 -11.074 1.00 58.03 190 GLU A C 1
ATOM 1423 O O . GLU A 1 190 ? -0.887 -47.169 -10.933 1.00 58.03 190 GLU A O 1
ATOM 1428 N N . LEU A 1 191 ? -1.811 -45.642 -12.286 1.00 56.28 191 LEU A N 1
ATOM 1429 C CA . LEU A 1 191 ? -1.539 -46.343 -13.549 1.00 56.28 191 LEU A CA 1
ATOM 1430 C C . LEU A 1 191 ? -0.101 -46.136 -14.051 1.00 56.28 191 LEU A C 1
ATOM 1432 O O . LEU A 1 191 ? 0.382 -46.918 -14.869 1.00 56.28 191 LEU A O 1
ATOM 1436 N N . ALA A 1 192 ? 0.590 -45.104 -13.561 1.00 55.72 192 ALA A N 1
ATOM 1437 C CA . ALA A 1 192 ? 1.982 -44.807 -13.880 1.00 55.72 192 ALA A CA 1
ATOM 1438 C C . ALA A 1 192 ? 2.879 -45.196 -12.697 1.00 55.72 192 ALA A C 1
ATOM 1440 O O . ALA A 1 192 ? 3.451 -44.349 -12.017 1.00 55.72 192 ALA A O 1
ATOM 1441 N N . GLY A 1 193 ? 2.965 -46.498 -12.422 1.00 57.81 193 GLY A N 1
ATOM 1442 C CA . GLY A 1 193 ? 3.789 -47.021 -11.339 1.00 57.81 193 GLY A CA 1
ATOM 1443 C C . GLY A 1 193 ? 5.267 -46.660 -11.498 1.00 57.81 193 GLY A C 1
ATOM 1444 O O . GLY A 1 193 ? 5.943 -47.241 -12.337 1.00 57.81 193 GLY A O 1
ATOM 1445 N N . THR A 1 194 ? 5.761 -45.767 -10.638 1.00 50.56 194 THR A N 1
ATOM 1446 C CA . THR A 1 194 ? 7.132 -45.762 -10.098 1.00 50.56 194 THR A CA 1
ATOM 1447 C C . THR A 1 194 ? 7.151 -44.975 -8.785 1.00 50.56 194 THR A C 1
ATOM 1449 O O . THR A 1 194 ? 7.128 -43.746 -8.801 1.00 50.56 194 THR A O 1
ATOM 1452 N N . GLY A 1 195 ? 7.220 -45.681 -7.658 1.00 44.03 195 GLY A N 1
ATOM 1453 C CA . GLY A 1 195 ? 7.488 -45.108 -6.337 1.00 44.03 195 GLY A CA 1
ATOM 1454 C C . GLY A 1 195 ? 6.838 -45.944 -5.243 1.00 44.03 195 GLY A C 1
ATOM 1455 O O . GLY A 1 195 ? 5.622 -45.903 -5.095 1.00 44.03 195 GLY A O 1
ATOM 1456 N N . GLU A 1 196 ? 7.629 -46.733 -4.515 1.00 46.31 196 GLU A N 1
ATOM 1457 C CA . GLU A 1 196 ? 7.161 -47.422 -3.311 1.00 46.31 196 GLU A CA 1
ATOM 1458 C C . GLU A 1 196 ? 6.502 -46.416 -2.357 1.00 46.31 196 GLU A C 1
ATOM 1460 O O . GLU A 1 196 ? 7.102 -45.404 -1.993 1.00 46.31 196 GLU A O 1
ATOM 1465 N N . HIS A 1 197 ? 5.258 -46.687 -1.960 1.00 48.31 197 HIS A N 1
ATOM 1466 C CA . HIS A 1 197 ? 4.652 -46.027 -0.810 1.00 48.31 197 HIS A CA 1
ATOM 1467 C C . HIS A 1 197 ? 5.310 -46.604 0.441 1.00 48.31 197 HIS A C 1
ATOM 1469 O O . HIS A 1 197 ? 4.895 -47.646 0.948 1.00 48.31 197 HIS A O 1
ATOM 1475 N N . ASP A 1 198 ? 6.350 -45.933 0.918 1.00 52.28 198 ASP A N 1
ATOM 1476 C CA . ASP A 1 198 ? 6.980 -46.268 2.183 1.00 52.28 198 ASP A CA 1
ATOM 1477 C C . ASP A 1 198 ? 6.302 -45.466 3.300 1.00 52.28 198 ASP A C 1
ATOM 1479 O O . ASP A 1 198 ? 6.418 -44.238 3.343 1.00 52.28 198 ASP A O 1
ATOM 1483 N N . SER A 1 199 ? 5.525 -46.167 4.137 1.00 50.88 199 SER A N 1
ATOM 1484 C CA . SER A 1 199 ? 5.227 -45.917 5.565 1.00 50.88 199 SER A CA 1
ATOM 1485 C C . SER A 1 199 ? 3.854 -46.490 5.952 1.00 50.88 199 SER A C 1
ATOM 1487 O O . SER A 1 199 ? 2.808 -45.925 5.630 1.00 50.88 199 SER A O 1
ATOM 1489 N N . GLN A 1 200 ? 3.850 -47.588 6.717 1.00 45.81 200 GLN A N 1
ATOM 1490 C CA . GLN A 1 200 ? 2.704 -47.963 7.550 1.00 45.81 200 GLN A CA 1
ATOM 1491 C C . GLN A 1 200 ? 2.647 -47.013 8.752 1.00 45.81 200 GLN A C 1
ATOM 1493 O O . GLN A 1 200 ? 3.538 -47.027 9.597 1.00 45.81 200 GLN A O 1
ATOM 1498 N N . GLY A 1 201 ? 1.602 -46.189 8.825 1.00 46.81 201 GLY A N 1
ATOM 1499 C CA . GLY A 1 201 ? 1.269 -45.439 10.033 1.00 46.81 201 GLY A CA 1
ATOM 1500 C C . GLY A 1 201 ? 0.639 -46.359 11.077 1.00 46.81 201 GLY A C 1
ATOM 1501 O O . GLY A 1 201 ? -0.401 -46.965 10.815 1.00 46.81 201 GLY A O 1
ATOM 1502 N N . GLY A 1 202 ? 1.283 -46.449 12.239 1.00 36.00 202 GLY A N 1
ATOM 1503 C CA . GLY A 1 202 ? 0.726 -46.926 13.503 1.00 36.00 202 GLY A CA 1
ATOM 1504 C C . GLY A 1 202 ? 0.858 -45.836 14.553 1.00 36.00 202 GLY A C 1
ATOM 1505 O O . GLY A 1 202 ? 1.857 -45.084 14.474 1.00 36.00 202 GLY A O 1
#

Sequence (202 aa):
MKAGFLPGGGSAIIPVMILERASSLKLAEIDAAIRRASRRRRASVCAVTDISQLLRDRSLQPPCETVVFGILQPDLYEKLLEADARFAAFLPCRVVVCTRMGETSLLASSPLDFCRTLGRQDLEDLALVAEGFLREILEEAARPTVLAAGAGNTAETCAAPMSMGATEDQVNMRGALPQRIDNRGSKVEELAGTGEHDSQGG

Radius of gyration: 24.87 Å; chains: 1; bounding box: 82×69×43 Å

Foldseek 3Di:
DDDDDDDDPDPDPQDWDKDKDKALDDPVLLVVQLQVLLVVQQKHFPDKDFVQVVCVVVVHHDQWGKMKTQIDRPVLVVVVCVVPVQCVVCPRWIWMWTADPSIIMIITTQLQVVCVVVVNNVCNVSSVVVRVSVNSSRVRSRDDDPPDPPDDDDDDDDDDDPPPDDDPVVDDPVPDDPFPADPVRDGPVVVVDDDDPDDDDD

Secondary structure (DSSP, 8-state):
-----PPP-----PPPPEEEEEE-S-HHHHHHHHHHHHHHTT-EEEEEEEHHHHHHTTT---SSEEEEEEEE-HHHHHHHHHH-GGGGGTPSEEEEEEEETTEEEEEEE-HHHHHHHHT-GGGHHHHHHHHHHHHHHHHHHHS----SSSS-------------PPPGGG--TTS-PPP-B-TTS-BGGGSS----------